Protein AF-0000000076255688 (afdb_homodimer)

Nearest PDB structures (foldseek):
  5nld-assembly1_B  TM=9.963E-01  e=6.621E-25  Gallus gallus
  7cxd-assembly3_D  TM=9.367E-01  e=1.254E-14  Rattus norvegicus
  7cxc-assembly2_B  TM=9.338E-01  e=1.473E-14  Mus musculus
  6h64-assembly4_D  TM=9.364E-01  e=4.083E-14  Homo sapiens
  5glt-assembly2_B  TM=9.403E-01  e=6.003E-12  Toxascaris leonina

Radius of gyration: 19.29 Å; Cα contacts (8 Å, |Δi|>4): 768; chains: 2; bounding box: 40×56×43 Å

pLDDT: mean 96.87, std 5.55, range [46.16, 98.88]

Organism: Aphelocoma coerulescens (NCBI:txid39617)

Foldseek 3Di:
DFDDKDFALQALDAQKKKKWKWAFDDQQWKKWKFFAFPDPGWTQWIWMQGRVQLKIWIWTGPPNRIDDIDIFNDRPDDHRDMKMWMWHHDPFWTFIDIRNHTRDIHGGPDNPRSRRTMITMDTGIDTPDMDMGRNDD/DFDDKDFALQALDAQKKKKWKWAFDDQQWKKWKFFAFPDPGWTQWIWMQGRVQQKIWIWTQPPNRIDDIDIFNDHPDDHRDMKMWMWHHDQFWTWIDIRNHTRDIHGGPDNPRSRRTMITMDTGIDTDDMDMGRRDD

Structure (mmCIF, N/CA/C/O backbone):
data_AF-0000000076255688-model_v1
#
loop_
_entity.id
_entity.type
_entity.pdbx_description
1 polymer Galectin
#
loop_
_atom_site.group_PDB
_atom_site.id
_atom_site.type_symbol
_atom_site.label_atom_id
_atom_site.label_alt_id
_atom_site.label_comp_id
_atom_site.label_asym_id
_atom_site.label_entity_id
_atom_site.label_seq_id
_atom_site.pdbx_PDB_ins_code
_atom_site.Cartn_x
_atom_site.Cartn_y
_atom_site.Cartn_z
_atom_site.occupancy
_atom_site.B_iso_or_equiv
_atom_site.auth_seq_id
_atom_site.auth_comp_id
_atom_site.auth_asym_id
_atom_site.auth_atom_id
_atom_site.pdbx_PDB_model_num
ATOM 1 N N . CYS A 1 1 ? -9.75 4.164 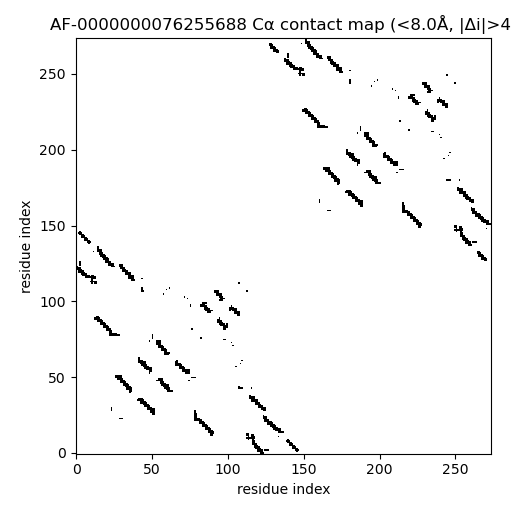14.336 1 94.06 1 CYS A N 1
ATOM 2 C CA . CYS A 1 1 ? -9.852 2.863 13.68 1 94.06 1 CYS A CA 1
ATOM 3 C C . CYS A 1 1 ? -8.914 2.785 12.477 1 94.06 1 CYS A C 1
ATOM 5 O O . CYS A 1 1 ? -8.867 3.707 11.664 1 94.06 1 CYS A O 1
ATOM 7 N N . LEU A 1 2 ? -8.125 1.734 12.375 1 98.25 2 LEU A N 1
ATOM 8 C CA . LEU A 1 2 ? -7.156 1.56 11.297 1 98.25 2 LEU A CA 1
ATOM 9 C C . LEU A 1 2 ? -7.852 1.188 9.992 1 98.25 2 LEU A C 1
ATOM 11 O O . LEU A 1 2 ? -8.633 0.235 9.953 1 98.25 2 LEU A O 1
ATOM 15 N N . GLN A 1 3 ? -7.566 1.969 8.938 1 98.31 3 GLN A N 1
ATOM 16 C CA . GLN A 1 3 ? -8.172 1.712 7.637 1 98.31 3 GLN A CA 1
ATOM 17 C C . GLN A 1 3 ? -7.184 1.047 6.684 1 98.31 3 GLN A C 1
ATOM 19 O O . GLN A 1 3 ? -7.582 0.277 5.809 1 98.31 3 GLN A O 1
ATOM 24 N N . PHE A 1 4 ? -5.93 1.456 6.809 1 98.81 4 PHE A N 1
ATOM 25 C CA . PHE A 1 4 ? -4.898 0.958 5.902 1 98.81 4 PHE A CA 1
ATOM 26 C C . PHE A 1 4 ? -3.514 1.148 6.508 1 98.81 4 PHE A C 1
ATOM 28 O O . PHE A 1 4 ? -3.252 2.154 7.172 1 98.81 4 PHE A O 1
ATOM 35 N N . GLU A 1 5 ? -2.648 0.219 6.305 1 98.81 5 GLU A N 1
ATOM 36 C CA . GLU A 1 5 ? -1.25 0.333 6.707 1 98.81 5 GLU A CA 1
ATOM 37 C C . GLU A 1 5 ? -0.32 -0.257 5.648 1 98.81 5 GLU A C 1
ATOM 39 O O . GLU A 1 5 ? -0.635 -1.282 5.043 1 98.81 5 GLU A O 1
ATOM 44 N N . ALA A 1 6 ? 0.772 0.393 5.41 1 98.75 6 ALA A N 1
ATOM 45 C CA . ALA A 1 6 ? 1.814 -0.138 4.535 1 98.75 6 ALA A CA 1
ATOM 46 C C . ALA A 1 6 ? 3.189 -0.016 5.184 1 98.75 6 ALA A C 1
ATOM 48 O O . ALA A 1 6 ? 3.467 0.958 5.891 1 98.75 6 ALA A O 1
ATOM 49 N N . LEU A 1 7 ? 4.008 -0.99 4.965 1 98.56 7 LEU A N 1
ATOM 50 C CA . LEU A 1 7 ? 5.383 -1.028 5.453 1 98.56 7 LEU A CA 1
ATOM 51 C C . LEU A 1 7 ? 6.359 -1.272 4.312 1 98.56 7 LEU A C 1
ATOM 53 O O . LEU A 1 7 ? 6.203 -2.229 3.547 1 98.56 7 LEU A O 1
ATOM 57 N N . HIS A 1 8 ? 7.242 -0.41 4.094 1 98.38 8 HIS A N 1
ATOM 58 C CA . HIS A 1 8 ? 8.375 -0.528 3.184 1 98.38 8 HIS A CA 1
ATOM 59 C C . HIS A 1 8 ? 9.695 -0.41 3.932 1 98.38 8 HIS A C 1
ATOM 61 O O . HIS A 1 8 ? 10.203 0.696 4.133 1 98.38 8 HIS A O 1
ATOM 67 N N . PRO A 1 9 ? 10.344 -1.519 4.234 1 97.25 9 PRO A N 1
ATOM 68 C CA . PRO A 1 9 ? 11.477 -1.525 5.16 1 97.25 9 PRO A CA 1
ATOM 69 C C . PRO A 1 9 ? 12.617 -0.623 4.695 1 97.25 9 PRO A C 1
ATOM 71 O O . PRO A 1 9 ? 13.352 -0.068 5.52 1 97.25 9 PRO A O 1
ATOM 74 N N . GLU A 1 10 ? 12.773 -0.444 3.383 1 95.19 10 GLU A N 1
ATOM 75 C CA . GLU A 1 10 ? 13.898 0.335 2.869 1 95.19 10 GLU A CA 1
ATOM 76 C C . GLU A 1 10 ? 13.602 1.831 2.926 1 95.19 10 GLU A C 1
ATOM 78 O O . GLU A 1 10 ? 14.461 2.652 2.598 1 95.19 10 GLU A O 1
ATOM 83 N N . GLY A 1 11 ? 12.383 2.16 3.297 1 97 11 GLY A N 1
ATOM 84 C CA . GLY A 1 11 ? 12.008 3.559 3.439 1 97 11 GLY A CA 1
ATOM 85 C C . GLY A 1 11 ? 11.023 4.027 2.385 1 97 11 GLY A C 1
ATOM 86 O O . GLY A 1 11 ? 11.047 3.547 1.25 1 97 11 GLY A O 1
ATOM 87 N N . ILE A 1 12 ? 10.164 4.973 2.777 1 96.75 12 ILE A N 1
ATOM 88 C CA . ILE A 1 12 ? 9.242 5.57 1.813 1 96.75 12 ILE A CA 1
ATOM 89 C C . ILE A 1 12 ? 9.523 7.066 1.691 1 96.75 12 ILE A C 1
ATOM 91 O O . ILE A 1 12 ? 8.648 7.832 1.281 1 96.75 12 ILE A O 1
ATOM 95 N N . CYS A 1 13 ? 10.625 7.59 2.25 1 94.44 13 CYS A N 1
ATOM 96 C CA . CYS A 1 13 ? 11.078 8.977 2.211 1 94.44 13 CYS A CA 1
ATOM 97 C C . CYS A 1 13 ? 12.602 9.047 2.24 1 94.44 13 CYS A C 1
ATOM 99 O O . CYS A 1 13 ? 13.258 8.211 2.861 1 94.44 13 CYS A O 1
ATOM 101 N N . PRO A 1 14 ? 13.234 9.977 1.453 1 96.06 14 PRO A N 1
ATOM 102 C CA . PRO A 1 14 ? 12.648 10.914 0.49 1 96.06 14 PRO A CA 1
ATOM 103 C C . PRO A 1 14 ? 12.461 10.297 -0.894 1 96.06 14 PRO A C 1
ATOM 105 O O . PRO A 1 14 ? 12.898 9.164 -1.135 1 96.06 14 PRO A O 1
ATOM 108 N N . GLY A 1 15 ? 11.797 10.867 -1.74 1 96.62 15 GLY A N 1
ATOM 109 C CA . GLY A 1 15 ? 11.766 10.461 -3.137 1 96.62 15 GLY A CA 1
ATOM 110 C C . GLY A 1 15 ? 10.547 9.617 -3.484 1 96.62 15 GLY A C 1
ATOM 111 O O . GLY A 1 15 ? 10.461 9.078 -4.586 1 96.62 15 GLY A O 1
ATOM 112 N N . TRP A 1 16 ? 9.664 9.453 -2.598 1 97.44 16 TRP A N 1
ATOM 113 C CA . TRP A 1 16 ? 8.453 8.672 -2.836 1 97.44 16 TRP A CA 1
ATOM 114 C C . TRP A 1 16 ? 7.219 9.562 -2.834 1 97.44 16 TRP A C 1
ATOM 116 O O . TRP A 1 16 ? 7.227 10.648 -2.24 1 97.44 16 TRP A O 1
ATOM 126 N N . SER A 1 17 ? 6.227 9.141 -3.539 1 98.19 17 SER A N 1
ATOM 127 C CA . SER A 1 17 ? 4.891 9.734 -3.518 1 98.19 17 SER A CA 1
ATOM 128 C C . SER A 1 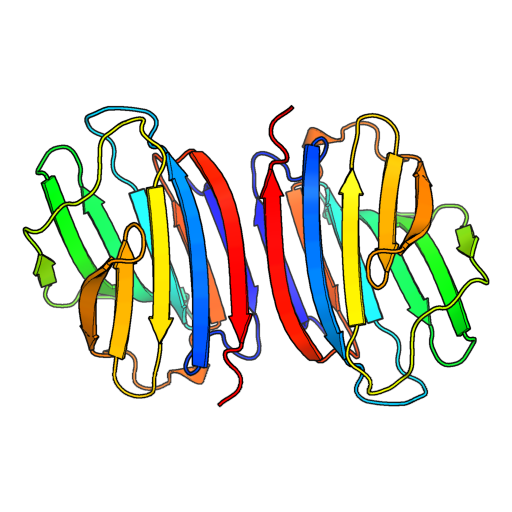17 ? 3.846 8.734 -3.051 1 98.19 17 SER A C 1
ATOM 130 O O . SER A 1 17 ? 3.881 7.562 -3.445 1 98.19 17 SER A O 1
ATOM 132 N N . ILE A 1 18 ? 3.023 9.164 -2.172 1 98.75 18 ILE A N 1
ATOM 133 C CA . ILE A 1 18 ? 1.871 8.398 -1.716 1 98.75 18 ILE A CA 1
ATOM 134 C C . ILE A 1 18 ? 0.583 9.07 -2.186 1 98.75 18 ILE A C 1
ATOM 136 O O . ILE A 1 18 ? 0.393 10.273 -1.979 1 98.75 18 ILE A O 1
ATOM 140 N N . VAL A 1 19 ? -0.263 8.383 -2.834 1 98.88 19 VAL A N 1
ATOM 141 C CA . VAL A 1 19 ? -1.553 8.906 -3.271 1 98.88 19 VAL A CA 1
ATOM 142 C C . VAL A 1 19 ? -2.682 8.102 -2.631 1 98.88 19 VAL A C 1
ATOM 144 O O . VAL A 1 19 ? -2.717 6.875 -2.734 1 98.88 19 VAL A O 1
ATOM 147 N N . VAL A 1 20 ? -3.578 8.758 -1.965 1 98.88 20 VAL A N 1
ATOM 148 C CA . VAL A 1 20 ? -4.75 8.164 -1.331 1 98.88 20 VAL A CA 1
ATOM 149 C C . VAL A 1 20 ? -6.02 8.758 -1.939 1 98.88 20 VAL A C 1
ATOM 151 O O . VAL A 1 20 ? -6.176 9.977 -2.006 1 98.88 20 VAL A O 1
ATOM 154 N N . LYS A 1 21 ? -6.852 7.961 -2.461 1 98.75 21 LYS A N 1
ATOM 155 C CA . LYS A 1 21 ? -8.172 8.367 -2.939 1 98.75 21 LYS A CA 1
ATOM 156 C C . LYS A 1 21 ? -9.273 7.77 -2.072 1 98.75 21 LYS A C 1
ATOM 158 O O . LYS A 1 21 ? -9.211 6.598 -1.694 1 98.75 21 LYS A O 1
ATOM 163 N N . GLY A 1 22 ? -10.258 8.578 -1.765 1 98.19 22 GLY A N 1
ATOM 164 C CA . GLY A 1 22 ? -11.359 8.102 -0.941 1 98.19 22 GLY A CA 1
ATOM 165 C C . GLY A 1 22 ? -12.406 9.164 -0.676 1 98.19 22 GLY A C 1
ATOM 166 O O . GLY A 1 22 ? -12.516 10.141 -1.418 1 98.19 22 GLY A O 1
ATOM 167 N N . GLU A 1 23 ? -13.273 8.898 0.303 1 98.25 23 GLU A N 1
ATOM 168 C CA . GLU A 1 23 ? -14.297 9.82 0.775 1 98.25 23 GLU A CA 1
ATOM 169 C C . GLU A 1 23 ? -14.586 9.609 2.258 1 98.25 23 GLU A C 1
ATOM 171 O O . GLU A 1 23 ? -14.297 8.547 2.809 1 98.25 23 GLU A O 1
ATOM 176 N N . THR A 1 24 ? -15.125 10.664 2.871 1 97.88 24 THR A N 1
ATOM 177 C CA . THR A 1 24 ? -15.477 10.531 4.281 1 97.88 24 THR A CA 1
ATOM 178 C C . THR A 1 24 ? -16.906 10.023 4.43 1 97.88 24 THR A C 1
ATOM 180 O O . THR A 1 24 ? -17.688 10.047 3.475 1 97.88 24 THR A O 1
ATOM 183 N N . SER A 1 25 ? -17.219 9.555 5.629 1 94.44 25 SER A N 1
ATOM 184 C CA . SER A 1 25 ? -18.516 8.914 5.859 1 94.44 25 SER A CA 1
ATOM 185 C C . SER A 1 25 ? -19.531 9.906 6.395 1 94.44 25 SER A C 1
ATOM 187 O O . SER A 1 25 ? -20.734 9.648 6.359 1 94.44 25 SER A O 1
ATOM 189 N N . SER A 1 26 ? -19.031 11 6.949 1 93.12 26 SER A N 1
ATOM 190 C CA . SER A 1 26 ? -19.953 11.984 7.512 1 93.12 26 SER A CA 1
ATOM 191 C C . SER A 1 26 ? -19.391 13.398 7.383 1 93.12 26 SER A C 1
ATOM 193 O O . SER A 1 26 ? -18.234 13.586 7.016 1 93.12 26 SER A O 1
ATOM 195 N N . SER A 1 27 ? -20.219 14.367 7.746 1 91.5 27 SER A N 1
ATOM 196 C CA . SER A 1 27 ? -19.828 15.766 7.645 1 91.5 27 SER A CA 1
ATOM 197 C C . SER A 1 27 ? -18.922 16.172 8.797 1 91.5 27 SER A C 1
ATOM 199 O O . SER A 1 27 ? -18.281 17.234 8.75 1 91.5 27 SER A O 1
ATOM 201 N N . SER A 1 28 ? -18.906 15.484 9.844 1 91.25 28 SER A N 1
ATOM 202 C CA . SER A 1 28 ? -18.062 15.797 10.992 1 91.25 28 SER A CA 1
ATOM 203 C C . SER A 1 28 ? -16.844 14.891 11.055 1 91.25 28 SER A C 1
ATOM 205 O O . SER A 1 28 ? -16.172 14.82 12.078 1 91.25 28 SER A O 1
ATOM 207 N N . SER A 1 29 ? -16.641 14.32 9.969 1 92.31 29 SER A N 1
ATOM 208 C CA . SER A 1 29 ? -15.586 13.312 9.914 1 92.31 29 SER A CA 1
ATOM 209 C C . SER A 1 29 ? -14.211 13.938 10.07 1 92.31 29 SER A C 1
ATOM 211 O O . SER A 1 29 ? -14.047 15.148 9.898 1 92.31 29 SER A O 1
ATOM 213 N N . MET A 1 30 ? -13.367 13.109 10.562 1 96.88 30 MET A N 1
ATOM 214 C CA . MET A 1 30 ? -11.938 13.367 10.531 1 96.88 30 MET A CA 1
ATOM 215 C C . MET A 1 30 ? -11.156 12.109 10.164 1 96.88 30 MET A C 1
ATOM 217 O O . MET A 1 30 ? -11.578 11 10.508 1 96.88 30 MET A O 1
ATOM 221 N N . PHE A 1 31 ? -10.109 12.32 9.422 1 98.56 31 PHE A N 1
ATOM 222 C CA . PHE A 1 31 ? -9.211 11.195 9.188 1 98.56 31 PHE A CA 1
ATOM 223 C C . PHE A 1 31 ? -7.758 11.633 9.305 1 98.56 31 PHE A C 1
ATOM 225 O O . PHE A 1 31 ? -7.469 12.812 9.5 1 98.56 31 PHE A O 1
ATOM 232 N N . GLU A 1 32 ? -6.859 10.664 9.32 1 98.62 32 GLU A N 1
ATOM 233 C CA . GLU A 1 32 ? -5.453 11.047 9.375 1 98.62 32 GLU A CA 1
ATOM 234 C C . GLU A 1 32 ? -4.598 10.109 8.531 1 98.62 32 GLU A C 1
ATOM 236 O O . GLU A 1 32 ? -4.938 8.938 8.352 1 98.62 32 GLU A O 1
ATOM 241 N N . ILE A 1 33 ? -3.613 10.633 7.992 1 98.88 33 ILE A N 1
ATOM 242 C CA . ILE A 1 33 ? -2.533 9.922 7.32 1 98.88 33 ILE A CA 1
ATOM 243 C C . ILE A 1 33 ? -1.219 10.156 8.062 1 98.88 33 ILE A C 1
ATOM 245 O O . ILE A 1 33 ? -0.765 11.297 8.188 1 98.88 33 ILE A O 1
ATOM 249 N N . ASN A 1 34 ? -0.682 9.102 8.594 1 98.88 34 ASN A N 1
ATOM 250 C CA . ASN A 1 34 ? 0.563 9.18 9.352 1 98.88 34 ASN A CA 1
ATOM 251 C C . ASN A 1 34 ? 1.702 8.461 8.633 1 98.88 34 ASN A C 1
ATOM 253 O O . ASN A 1 34 ? 1.52 7.355 8.125 1 98.88 34 ASN A O 1
ATOM 257 N N . LEU A 1 35 ? 2.832 9.109 8.531 1 98.88 35 LEU A N 1
ATOM 258 C CA . LEU A 1 35 ? 4.078 8.461 8.141 1 98.88 35 LEU A CA 1
ATOM 259 C C . LEU A 1 35 ? 4.969 8.219 9.359 1 98.88 35 LEU A C 1
ATOM 261 O O . LEU A 1 35 ? 5.309 9.156 10.086 1 98.88 35 LEU A O 1
ATOM 265 N N . LEU A 1 36 ? 5.297 6.973 9.586 1 98.81 36 LEU A N 1
ATOM 266 C CA . LEU A 1 36 ? 5.93 6.594 10.844 1 98.81 36 LEU A CA 1
ATOM 267 C C . LEU A 1 36 ? 7.359 6.113 10.617 1 98.81 36 LEU A C 1
ATOM 269 O O . LEU A 1 36 ? 7.656 5.527 9.57 1 98.81 36 LEU A O 1
ATOM 273 N N . SER A 1 37 ? 8.172 6.324 11.602 1 97.88 37 SER A N 1
ATOM 274 C CA . SER A 1 37 ? 9.57 5.914 11.594 1 97.88 37 SER A CA 1
ATOM 275 C C . SER A 1 37 ? 9.789 4.672 12.445 1 97.88 37 SER A C 1
ATOM 277 O O . SER A 1 37 ? 9.203 4.543 13.523 1 97.88 37 SER A O 1
ATOM 279 N N . ASP A 1 38 ? 10.609 3.844 11.93 1 93.31 38 ASP A N 1
ATOM 280 C CA . ASP A 1 38 ? 11.102 2.695 12.68 1 93.31 38 ASP A CA 1
ATOM 281 C C . ASP A 1 38 ? 12.523 2.939 13.188 1 93.31 38 ASP A C 1
ATOM 283 O O . ASP A 1 38 ? 13.336 3.553 12.492 1 93.31 38 ASP A O 1
ATOM 287 N N . PRO A 1 39 ? 12.852 2.514 14.406 1 88 39 PRO A N 1
ATOM 288 C CA . PRO A 1 39 ? 12.039 1.788 15.383 1 88 39 PRO A CA 1
ATOM 289 C C . PRO A 1 39 ? 11.141 2.709 16.203 1 88 39 PRO A C 1
ATOM 291 O O . PRO A 1 39 ? 11.391 3.916 16.281 1 88 39 PRO A O 1
ATOM 294 N N . GLY A 1 40 ? 10.023 2.252 16.844 1 89.94 40 GLY A N 1
ATOM 295 C CA . GLY A 1 40 ? 9.234 2.932 17.844 1 89.94 40 GLY A CA 1
ATOM 296 C C . GLY A 1 40 ? 7.965 3.559 17.297 1 89.94 40 GLY A C 1
ATOM 297 O O . GLY A 1 40 ? 7.156 4.102 18.062 1 89.94 40 GLY A O 1
ATOM 298 N N . ASP A 1 41 ? 7.82 3.506 16.094 1 92.94 41 ASP A N 1
ATOM 299 C CA . ASP A 1 41 ? 6.633 4.023 15.43 1 92.94 41 ASP A CA 1
ATOM 300 C C . ASP A 1 41 ? 6.41 5.496 15.773 1 92.94 41 ASP A C 1
ATOM 302 O O . ASP A 1 41 ? 5.301 5.891 16.141 1 92.94 41 ASP A O 1
ATOM 306 N N . GLN A 1 42 ? 7.531 6.242 15.695 1 97.56 42 GLN A N 1
ATOM 307 C CA . GLN A 1 42 ? 7.391 7.688 15.812 1 97.56 42 GLN A CA 1
ATOM 308 C C . GLN A 1 42 ? 6.703 8.273 14.586 1 97.56 42 GLN A C 1
ATOM 310 O O . GLN A 1 42 ? 6.863 7.762 13.477 1 97.56 42 GLN A O 1
ATOM 315 N N . ILE A 1 43 ? 5.934 9.328 14.812 1 98.81 43 ILE A N 1
ATOM 316 C CA . ILE A 1 43 ? 5.191 9.906 13.695 1 98.81 43 ILE A CA 1
ATOM 317 C C . ILE A 1 43 ? 5.988 11.07 13.094 1 98.81 43 ILE A C 1
ATOM 319 O O . ILE A 1 43 ? 6.09 12.141 13.695 1 98.81 43 ILE A O 1
ATOM 323 N N . ALA A 1 44 ? 6.543 10.867 11.906 1 98.81 44 ALA A N 1
ATOM 324 C CA . ALA A 1 44 ? 7.305 11.898 11.211 1 98.81 44 ALA A CA 1
ATOM 325 C C . ALA A 1 44 ? 6.375 12.953 10.609 1 98.81 44 ALA A C 1
ATOM 327 O O . ALA A 1 44 ? 6.695 14.141 10.602 1 98.81 44 ALA A O 1
ATOM 328 N N . LEU A 1 45 ? 5.223 12.531 10.141 1 98.88 45 LEU A N 1
ATOM 329 C CA . LEU A 1 45 ? 4.18 13.406 9.617 1 98.88 45 LEU A CA 1
ATOM 330 C C . LEU A 1 45 ? 2.797 12.922 10.039 1 98.88 45 LEU A C 1
ATOM 332 O O . LEU A 1 45 ? 2.441 11.766 9.797 1 98.88 45 LEU A O 1
ATOM 336 N N . HIS A 1 46 ? 2.141 13.703 10.781 1 98.88 46 HIS A N 1
ATOM 337 C CA . HIS A 1 46 ? 0.716 13.586 11.07 1 98.88 46 HIS A CA 1
ATOM 338 C C . HIS A 1 46 ? -0.1 14.562 10.234 1 98.88 46 HIS A C 1
ATOM 340 O O . HIS A 1 46 ? 0.018 15.781 10.398 1 98.88 46 HIS A O 1
ATOM 346 N N . PHE A 1 47 ? -0.775 14.086 9.281 1 98.88 47 PHE A N 1
ATOM 347 C CA . PHE A 1 47 ? -1.69 14.852 8.445 1 98.88 47 PHE A CA 1
ATOM 348 C C . PHE A 1 47 ? -3.139 14.57 8.828 1 98.88 47 PHE A C 1
ATOM 350 O O . PHE A 1 47 ? -3.611 13.438 8.703 1 98.88 47 PHE A O 1
ATOM 357 N N . ASN A 1 48 ? -3.883 15.648 9.172 1 98.75 48 ASN A N 1
ATOM 358 C CA . ASN A 1 48 ? -5.18 15.43 9.805 1 98.75 48 ASN A CA 1
ATOM 359 C C . ASN A 1 48 ? -6.203 16.469 9.359 1 98.75 48 ASN A C 1
ATOM 361 O O . ASN A 1 48 ? -6.359 17.516 10 1 98.75 48 ASN A O 1
ATOM 365 N N . PRO A 1 49 ? -6.922 16.219 8.25 1 98.62 49 PRO A N 1
ATOM 366 C CA . PRO A 1 49 ? -8.078 17.047 7.918 1 98.62 49 PRO A CA 1
ATOM 367 C C . PRO A 1 49 ? -9.234 16.875 8.898 1 98.62 49 PRO A C 1
ATOM 369 O O . PRO A 1 49 ? -9.633 15.75 9.203 1 98.62 49 PRO A O 1
ATOM 372 N N . ARG A 1 50 ? -9.68 17.953 9.344 1 98.25 50 ARG A N 1
ATOM 373 C CA . ARG A 1 50 ? -10.812 18.016 10.266 1 98.25 50 ARG A CA 1
ATOM 374 C C . ARG A 1 50 ? -12 18.734 9.633 1 98.25 50 ARG A C 1
ATOM 376 O O . ARG A 1 50 ? -12.008 19.953 9.523 1 98.25 50 ARG A O 1
ATOM 383 N N . PHE A 1 51 ? -13.047 18.016 9.312 1 97.88 51 PHE A N 1
ATOM 384 C CA . PHE A 1 51 ? -14.156 18.547 8.523 1 97.88 51 PHE A CA 1
ATOM 385 C C . PHE A 1 51 ? -15.023 19.469 9.367 1 97.88 51 PHE A C 1
ATOM 387 O O . PHE A 1 51 ? -15.562 20.453 8.867 1 97.88 51 PHE A O 1
ATOM 394 N N . SER A 1 52 ? -15.141 19.125 10.617 1 96.94 52 SER A N 1
ATOM 395 C CA . SER A 1 52 ? -15.992 19.922 11.492 1 96.94 52 SER A CA 1
ATOM 396 C C . SER A 1 52 ? -15.484 21.359 11.602 1 96.94 52 SER A C 1
ATOM 398 O O . SER A 1 52 ? -16.281 22.297 11.711 1 96.94 52 SER A O 1
ATOM 400 N N . SER A 1 53 ? -14.18 21.578 11.578 1 97.25 53 SER A N 1
ATOM 401 C CA . SER A 1 53 ? -13.586 22.906 11.719 1 97.25 53 SER A CA 1
ATOM 402 C C . SER A 1 53 ? -13.023 23.391 10.391 1 97.25 53 SER A C 1
ATOM 404 O O . SER A 1 53 ? -12.531 24.531 10.305 1 97.25 53 SER A O 1
ATOM 406 N N . SER A 1 54 ? -13.109 22.562 9.367 1 97.12 54 SER A N 1
ATOM 407 C CA . SER A 1 54 ? -12.594 22.891 8.047 1 97.12 54 SER A CA 1
ATOM 408 C C . SER A 1 54 ? -11.148 23.359 8.125 1 97.12 54 SER A C 1
ATOM 410 O O . SER A 1 54 ? -10.797 24.422 7.59 1 97.12 54 SER A O 1
ATOM 412 N N . ARG A 1 55 ? -10.328 22.609 8.781 1 98.12 55 ARG A N 1
ATOM 413 C CA . ARG A 1 55 ? -8.898 22.891 8.906 1 98.12 55 ARG A CA 1
ATOM 414 C C . ARG A 1 55 ? -8.07 21.625 8.711 1 98.12 55 ARG A C 1
ATOM 416 O O . ARG A 1 55 ? -8.562 20.516 8.945 1 98.12 55 ARG A O 1
ATOM 423 N N . ILE A 1 56 ? -6.867 21.859 8.281 1 98.69 56 ILE A N 1
ATOM 424 C CA . ILE A 1 56 ? -5.91 20.75 8.188 1 98.69 56 ILE A CA 1
ATOM 425 C C . ILE A 1 56 ? -4.801 20.953 9.219 1 98.69 56 ILE A C 1
ATOM 427 O O . ILE A 1 56 ? -4.16 22 9.258 1 98.69 56 ILE A O 1
ATOM 431 N N . VAL A 1 57 ? -4.609 19.984 10.07 1 98.69 57 VAL A N 1
ATOM 432 C CA . VAL A 1 57 ? -3.57 20.047 11.094 1 98.69 57 VAL A CA 1
ATOM 433 C C . VAL A 1 57 ? -2.434 19.094 10.727 1 98.69 57 VAL A C 1
ATOM 435 O O . VAL A 1 57 ? -2.67 17.922 10.414 1 98.69 57 VAL A O 1
ATOM 438 N N . CYS A 1 58 ? -1.181 19.609 10.711 1 98.81 58 CYS A N 1
ATOM 439 C CA . CYS A 1 58 ? 0.014 18.781 10.578 1 98.81 58 CYS A CA 1
ATOM 440 C C . CYS A 1 58 ? 0.886 18.875 11.82 1 98.81 58 CYS A C 1
ATOM 442 O O . CYS A 1 58 ? 0.924 19.922 12.477 1 98.81 58 CYS A O 1
ATOM 444 N N . ASN A 1 59 ? 1.475 17.828 12.148 1 98.88 59 ASN A N 1
ATOM 445 C CA . ASN A 1 59 ? 2.352 17.75 13.312 1 98.88 59 ASN A CA 1
ATOM 446 C C . ASN A 1 59 ? 3.256 16.531 13.266 1 98.88 59 ASN A C 1
ATOM 448 O O . ASN A 1 59 ? 3.201 15.75 12.305 1 98.88 59 ASN A O 1
ATOM 452 N N . SER A 1 60 ? 4.172 16.453 14.125 1 98.81 60 SER A N 1
ATOM 453 C CA . SER A 1 60 ? 5 15.266 14.32 1 98.81 60 SER A CA 1
ATOM 454 C C . SER A 1 60 ? 5.023 14.836 15.781 1 98.81 60 SER A C 1
ATOM 456 O O . SER A 1 60 ? 4.891 15.672 16.688 1 98.81 60 SER A O 1
ATOM 458 N N . PHE A 1 61 ? 5.043 13.617 16.031 1 98.75 61 PHE A N 1
ATOM 459 C CA . PHE A 1 61 ? 5.215 13.023 17.359 1 98.75 61 PHE A CA 1
ATOM 460 C C . PHE A 1 61 ? 6.566 12.328 17.469 1 98.75 61 PHE A C 1
ATOM 462 O O . PHE A 1 61 ? 6.707 11.172 17.062 1 98.75 61 PHE A O 1
ATOM 469 N N . LEU A 1 62 ? 7.551 13.008 17.984 1 97.75 62 LEU A N 1
ATOM 470 C CA . LEU A 1 62 ? 8.93 12.547 18.078 1 97.75 62 LEU A CA 1
ATOM 471 C C . LEU A 1 62 ? 9.414 12.578 19.516 1 97.75 62 LEU A C 1
ATOM 473 O O . LEU A 1 62 ? 9.102 13.508 20.266 1 97.75 62 LEU A O 1
ATOM 477 N N . ASN A 1 63 ? 10.086 11.477 19.906 1 95.31 63 ASN A N 1
ATOM 478 C CA . ASN A 1 63 ? 10.594 11.375 21.266 1 95.31 63 ASN A CA 1
ATOM 479 C C . ASN A 1 63 ? 9.469 11.469 22.297 1 95.31 63 ASN A C 1
ATOM 481 O O . ASN A 1 63 ? 9.562 12.219 23.266 1 95.31 63 ASN A O 1
ATOM 485 N N . SER A 1 64 ? 8.352 10.945 21.922 1 95.5 64 SER A N 1
ATOM 486 C CA . SER A 1 64 ? 7.215 10.734 22.812 1 95.5 64 SER A CA 1
ATOM 487 C C . SER A 1 64 ? 6.484 12.047 23.094 1 95.5 64 SER A C 1
ATOM 489 O O . SER A 1 64 ? 5.836 12.188 24.141 1 95.5 64 SER A O 1
ATOM 491 N N . HIS A 1 65 ? 6.641 12.977 22.25 1 97.19 65 HIS A N 1
ATOM 492 C CA . HIS A 1 65 ? 5.844 14.188 22.406 1 97.19 65 HIS A CA 1
ATOM 493 C C . HIS A 1 65 ? 5.43 14.75 21.062 1 97.19 65 HIS A C 1
ATOM 495 O O . HIS A 1 65 ? 6.164 14.625 20.078 1 97.19 65 HIS A O 1
ATOM 501 N N . TRP A 1 66 ? 4.324 15.43 21.141 1 98.44 66 TRP A N 1
ATOM 502 C CA . TRP A 1 66 ? 3.877 16.203 19.984 1 98.44 66 TRP A CA 1
ATOM 503 C C . TRP A 1 66 ? 4.664 17.5 19.859 1 98.44 66 TRP A C 1
ATOM 505 O O . TRP A 1 66 ? 4.945 18.172 20.859 1 98.44 66 TRP A O 1
ATOM 515 N N . GLY A 1 67 ? 5 17.797 18.578 1 98.62 67 GLY A N 1
ATOM 516 C CA . GLY A 1 67 ? 5.539 19.125 18.328 1 98.62 67 GLY A CA 1
ATOM 517 C C . GLY A 1 67 ? 4.473 20.203 18.234 1 98.62 67 GLY A C 1
ATOM 518 O O . GLY A 1 67 ? 3.344 20 18.688 1 98.62 67 GLY A O 1
ATOM 519 N N . GLN A 1 68 ? 4.945 21.375 17.688 1 98.31 68 GLN A N 1
ATOM 520 C CA . GLN A 1 68 ? 3.99 22.453 17.453 1 98.31 68 GLN A CA 1
ATOM 521 C C . GLN A 1 68 ? 3.107 22.141 16.234 1 98.31 68 GLN A C 1
ATOM 523 O O . GLN A 1 68 ? 3.609 21.797 15.164 1 98.31 68 GLN A O 1
ATOM 528 N N . GLU A 1 69 ? 1.839 22.25 16.422 1 98.62 69 GLU A N 1
ATOM 529 C CA . GLU A 1 69 ? 0.907 22.016 15.32 1 98.62 69 GLU A CA 1
ATOM 530 C C . GLU A 1 69 ? 1.059 23.078 14.234 1 98.62 69 GLU A C 1
ATOM 532 O O . GLU A 1 69 ? 1.24 24.266 14.547 1 98.62 69 GLU A O 1
ATOM 537 N N . GLU A 1 70 ? 1.024 22.672 13.039 1 98.56 70 GLU A N 1
ATOM 538 C CA . GLU A 1 70 ? 0.82 23.562 11.898 1 98.56 70 GLU A CA 1
ATOM 539 C C . GLU A 1 70 ? -0.604 23.453 11.359 1 98.56 70 GLU A C 1
ATOM 541 O O . GLU A 1 70 ? -1.038 22.375 10.945 1 98.56 70 GLU A O 1
ATOM 546 N N . VAL A 1 71 ? -1.308 24.609 11.391 1 98.44 71 VAL A N 1
ATOM 547 C CA . VAL A 1 71 ? -2.713 24.609 11.008 1 98.44 71 VAL A CA 1
ATOM 548 C C . VAL A 1 71 ? -2.881 25.359 9.68 1 98.44 71 VAL A C 1
ATOM 550 O O . VAL A 1 71 ? -2.363 26.469 9.516 1 98.44 71 VAL A O 1
ATOM 553 N N . ASN A 1 72 ? -3.455 24.734 8.781 1 97.94 72 ASN A N 1
ATOM 554 C CA . ASN A 1 72 ? -3.781 25.312 7.48 1 97.94 72 ASN A CA 1
ATOM 555 C C . ASN A 1 72 ? -5.285 25.516 7.316 1 97.94 72 ASN A C 1
ATOM 557 O O . ASN A 1 72 ? -6.062 24.562 7.461 1 97.94 72 ASN A O 1
ATOM 561 N N . ASN A 1 73 ? -5.68 26.734 6.879 1 97.25 73 ASN A N 1
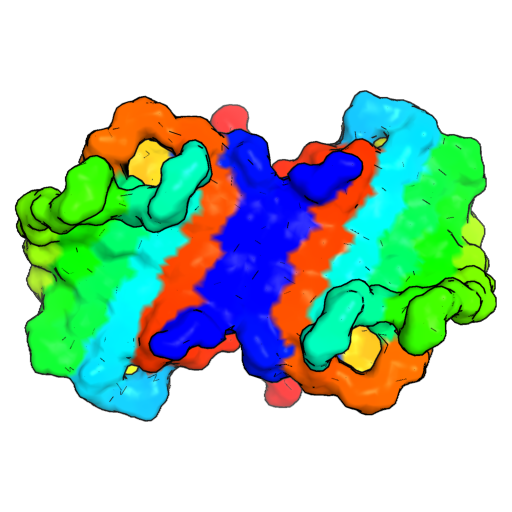ATOM 562 C CA . ASN A 1 73 ? -7.098 27.062 6.781 1 97.25 73 ASN A CA 1
ATOM 563 C C . ASN A 1 73 ? -7.648 26.766 5.387 1 97.25 73 ASN A C 1
ATOM 565 O O . ASN A 1 73 ? -8.867 26.75 5.188 1 97.25 73 ASN A O 1
ATOM 569 N N . THR A 1 74 ? -6.785 26.609 4.48 1 97.31 74 THR A N 1
ATOM 570 C CA . THR A 1 74 ? -7.242 26.109 3.184 1 97.31 74 THR A CA 1
ATOM 571 C C . THR A 1 74 ? -7.734 24.672 3.297 1 97.31 74 THR A C 1
ATOM 573 O O . THR A 1 74 ? -6.977 23.781 3.678 1 97.31 74 THR A O 1
ATOM 576 N N . PHE A 1 75 ? -9.031 24.5 2.973 1 97.62 75 PHE A N 1
ATOM 577 C CA . PHE A 1 75 ? -9.648 23.203 3.188 1 97.62 75 PHE A CA 1
ATOM 578 C C . PHE A 1 75 ? -10.422 22.766 1.951 1 97.62 75 PHE A C 1
ATOM 580 O O . PHE A 1 75 ? -11.648 22.875 1.902 1 97.62 75 PHE A O 1
ATOM 587 N N . PRO A 1 76 ? -9.766 22.125 0.986 1 97.56 76 PRO A N 1
ATOM 588 C CA . PRO A 1 76 ? -10.383 21.812 -0.305 1 97.56 76 PRO A CA 1
ATOM 589 C C . PRO A 1 76 ? -11.18 20.5 -0.281 1 97.56 76 PRO A C 1
ATOM 591 O O . PRO A 1 76 ? -11.508 19.953 -1.338 1 97.56 76 PRO A O 1
ATOM 594 N N . PHE A 1 77 ? -11.578 19.984 0.86 1 97.69 77 PHE A N 1
ATOM 595 C CA . PHE A 1 77 ? -12.375 18.766 0.998 1 97.69 77 PHE A CA 1
ATOM 596 C C . PHE A 1 77 ? -13.859 19.094 1.095 1 97.69 77 PHE A C 1
ATOM 598 O O . PHE A 1 77 ? -14.234 20.156 1.594 1 97.69 77 PHE A O 1
ATOM 605 N N . LYS A 1 78 ? -14.594 18.266 0.555 1 97.06 78 LYS A N 1
ATOM 606 C CA . LYS A 1 78 ? -16.031 18.234 0.814 1 97.06 78 LYS A CA 1
ATOM 607 C C . LYS A 1 78 ? -16.469 16.891 1.382 1 97.06 78 LYS A C 1
ATOM 609 O O . LYS A 1 78 ? -16.125 15.844 0.837 1 97.06 78 LYS A O 1
ATOM 614 N N . ALA A 1 79 ? -17.172 16.984 2.439 1 96.38 79 ALA A N 1
ATOM 615 C CA . ALA A 1 79 ? -17.625 15.758 3.1 1 96.38 79 ALA A CA 1
ATOM 616 C C . ALA A 1 79 ? -18.406 14.867 2.135 1 96.38 79 ALA A C 1
ATOM 618 O O . ALA A 1 79 ? -19.219 15.359 1.344 1 96.38 79 ALA A O 1
ATOM 619 N N . LYS A 1 80 ? -18.172 13.555 2.23 1 97.06 80 LYS A N 1
ATOM 620 C CA . LYS A 1 80 ? -18.891 12.516 1.505 1 97.06 80 LYS A CA 1
ATOM 621 C C . LYS A 1 80 ? -18.672 12.641 0 1 97.06 80 LYS A C 1
ATOM 623 O O . LYS A 1 80 ? -19.438 12.094 -0.792 1 97.06 80 LYS A O 1
ATOM 628 N N . GLU A 1 81 ? -17.75 13.445 -0.418 1 97.94 81 GLU A N 1
ATOM 629 C CA . GLU A 1 81 ? -17.328 13.539 -1.814 1 97.94 81 GLU A CA 1
ATOM 630 C C . GLU A 1 81 ? -15.938 12.945 -2.016 1 97.94 81 GLU A C 1
ATOM 632 O O . GLU A 1 81 ? -15.078 13.047 -1.131 1 97.94 81 GLU A O 1
ATOM 637 N N . PRO A 1 82 ? -15.758 12.375 -3.209 1 98.25 82 PRO A N 1
ATOM 638 C CA . PRO A 1 82 ? -14.438 11.805 -3.488 1 98.25 82 PRO A CA 1
ATOM 639 C C . PRO A 1 82 ? -13.328 12.859 -3.482 1 98.25 82 PRO A C 1
ATOM 641 O O . PRO A 1 82 ? -13.547 13.992 -3.93 1 98.25 82 PRO A O 1
ATOM 644 N N . PHE A 1 83 ? -12.148 12.5 -2.98 1 98.62 83 PHE A N 1
ATOM 645 C CA . PHE A 1 83 ? -10.953 13.344 -3.01 1 98.62 83 PHE A CA 1
ATOM 646 C C . PHE A 1 83 ? -9.703 12.508 -3.248 1 98.62 83 PHE A C 1
ATOM 648 O O . PHE A 1 83 ? -9.75 11.281 -3.164 1 98.62 83 PHE A O 1
ATOM 655 N N . GLN A 1 84 ? -8.672 13.188 -3.619 1 98.81 84 GLN A N 1
ATOM 656 C CA . GLN A 1 84 ? -7.34 12.602 -3.738 1 98.81 84 GLN A CA 1
ATOM 657 C C . GLN A 1 84 ? -6.324 13.383 -2.912 1 98.81 84 GLN A C 1
ATOM 659 O O . GLN A 1 84 ? -6.254 14.609 -3.006 1 98.81 84 GLN A O 1
ATOM 664 N N . VAL A 1 85 ? -5.625 12.719 -2.018 1 98.81 85 VAL A N 1
ATOM 665 C CA . VAL A 1 85 ? -4.496 13.305 -1.3 1 98.81 85 VAL A CA 1
ATOM 666 C C . VAL A 1 85 ? -3.188 12.719 -1.828 1 98.81 85 VAL A C 1
ATOM 668 O O . VAL A 1 85 ? -3.057 11.5 -1.962 1 98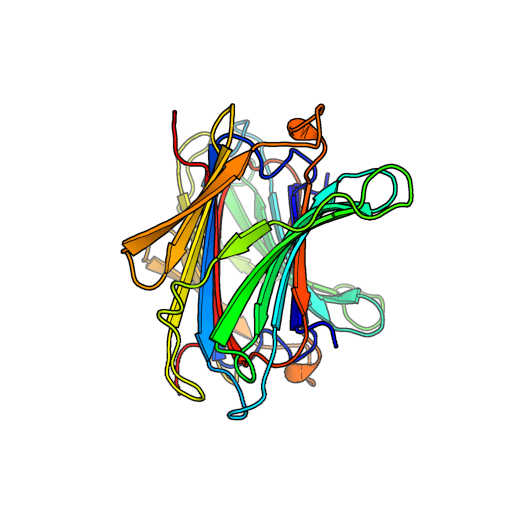.81 85 VAL A O 1
ATOM 671 N N . GLU A 1 86 ? -2.256 13.547 -2.176 1 98.81 86 GLU A N 1
ATOM 672 C CA . GLU A 1 86 ? -0.905 13.117 -2.531 1 98.81 86 GLU A CA 1
ATOM 673 C C . GLU A 1 86 ? 0.13 13.719 -1.583 1 98.81 86 GLU A C 1
ATOM 675 O O . GLU A 1 86 ? 0.134 14.922 -1.342 1 98.81 86 GLU A O 1
ATOM 680 N N . ILE A 1 87 ? 0.967 12.906 -1.004 1 98.75 87 ILE A N 1
ATOM 681 C CA . ILE A 1 87 ? 2.102 13.336 -0.19 1 98.75 87 ILE A CA 1
ATOM 682 C C . ILE A 1 87 ? 3.406 12.945 -0.882 1 98.75 87 ILE A C 1
ATOM 684 O O . ILE A 1 87 ? 3.703 11.758 -1.04 1 98.75 87 ILE A O 1
ATOM 688 N N . TYR A 1 88 ? 4.055 13.938 -1.315 1 97.88 88 TYR A N 1
ATOM 689 C CA . TYR A 1 88 ? 5.375 13.789 -1.917 1 97.88 88 TYR A CA 1
ATOM 690 C C . TYR A 1 88 ? 6.461 14.312 -0.989 1 97.88 88 TYR A C 1
ATOM 692 O O . TYR A 1 88 ? 6.273 15.336 -0.321 1 97.88 88 TYR A O 1
ATOM 700 N N . SER A 1 89 ? 7.57 13.562 -0.937 1 96.88 89 SER A N 1
ATOM 701 C CA . SER A 1 89 ? 8.641 14.047 -0.073 1 96.88 89 SER A CA 1
ATOM 702 C C . SER A 1 89 ? 9.93 14.266 -0.86 1 96.88 89 SER A C 1
ATOM 704 O O . SER A 1 89 ? 10.297 13.438 -1.697 1 96.88 89 SER A O 1
ATOM 706 N N . ASP A 1 90 ? 10.562 15.398 -0.697 1 96.94 90 ASP A N 1
ATOM 707 C CA . ASP A 1 90 ? 11.945 15.586 -1.108 1 96.94 90 ASP A CA 1
ATOM 708 C C . ASP A 1 90 ? 12.883 15.625 0.102 1 96.94 90 ASP A C 1
ATOM 710 O O . ASP A 1 90 ? 12.578 15.031 1.141 1 96.94 90 ASP A O 1
ATOM 714 N N . GLN A 1 91 ? 14.055 16.25 -0.014 1 96.75 91 GLN A N 1
ATOM 715 C CA . GLN A 1 91 ? 15.062 16.203 1.046 1 96.75 91 GLN A CA 1
ATOM 716 C C . GLN A 1 91 ? 14.688 17.141 2.191 1 96.75 91 GLN A C 1
ATOM 718 O O . GLN A 1 91 ? 15.227 17.031 3.295 1 96.75 91 GLN A O 1
ATOM 723 N N . ASP A 1 92 ? 13.781 18.062 1.909 1 98 92 ASP A N 1
ATOM 724 C CA . ASP A 1 92 ? 13.555 19.109 2.91 1 98 92 ASP A CA 1
ATOM 725 C C . ASP A 1 92 ? 12.117 19.078 3.42 1 98 92 ASP A C 1
ATOM 727 O O . ASP A 1 92 ? 11.852 19.438 4.57 1 98 92 ASP A O 1
ATOM 731 N N . TYR A 1 93 ? 11.188 18.656 2.525 1 98.44 93 TYR A N 1
ATOM 732 C CA . TYR A 1 93 ? 9.781 18.859 2.861 1 98.44 93 TYR A CA 1
ATOM 733 C C . TYR A 1 93 ? 8.953 17.641 2.453 1 98.44 93 TYR A C 1
ATOM 735 O O . TYR A 1 93 ? 9.336 16.906 1.547 1 98.44 93 TYR A O 1
ATOM 743 N N . PHE A 1 94 ? 7.844 17.453 3.182 1 98.62 94 PHE A N 1
ATOM 744 C CA . PHE A 1 94 ? 6.66 16.812 2.615 1 98.62 94 PHE A CA 1
ATOM 745 C C . PHE A 1 94 ? 5.812 17.828 1.855 1 98.62 94 PHE A C 1
ATOM 747 O O . PHE A 1 94 ? 5.496 18.906 2.379 1 98.62 94 PHE A O 1
ATOM 754 N N . HIS A 1 95 ? 5.52 17.531 0.678 1 98.56 95 HIS A N 1
ATOM 755 C CA . HIS A 1 95 ? 4.598 18.328 -0.123 1 98.56 95 HIS A CA 1
ATOM 756 C C . HIS A 1 95 ? 3.23 17.656 -0.224 1 98.56 95 HIS A C 1
ATOM 758 O O . HIS A 1 95 ? 3.137 16.484 -0.607 1 98.56 95 HIS A O 1
ATOM 764 N N . ILE A 1 96 ? 2.186 18.391 0.138 1 98.69 96 ILE A N 1
ATOM 765 C CA . ILE A 1 96 ? 0.849 17.812 0.183 1 98.69 96 ILE A CA 1
ATOM 766 C C . ILE A 1 96 ? -0.034 18.469 -0.879 1 98.69 96 ILE A C 1
ATOM 768 O O . ILE A 1 96 ? -0.195 19.688 -0.897 1 98.69 96 ILE A O 1
ATOM 772 N N . PHE A 1 97 ? -0.54 17.656 -1.721 1 98.69 97 PHE A N 1
ATOM 773 C CA . PHE A 1 97 ? -1.471 18.047 -2.771 1 98.69 97 PHE A CA 1
ATOM 774 C C . PHE A 1 97 ? -2.855 17.469 -2.514 1 98.69 97 PHE A C 1
ATOM 776 O O . PHE A 1 97 ? -2.984 16.312 -2.113 1 98.69 97 PHE A O 1
ATOM 783 N N . ILE A 1 98 ? -3.895 18.234 -2.721 1 98.62 98 ILE A N 1
ATOM 784 C CA . ILE A 1 98 ? -5.277 17.766 -2.658 1 98.62 98 ILE A CA 1
ATOM 785 C C . ILE A 1 98 ? -5.984 18.078 -3.977 1 98.62 98 ILE A C 1
ATOM 787 O O . ILE A 1 98 ? -5.996 19.219 -4.434 1 98.62 98 ILE A O 1
ATOM 791 N N . ASN A 1 99 ? -6.477 17.016 -4.551 1 98.06 99 ASN A N 1
ATOM 792 C CA . ASN A 1 99 ? -7.109 17.141 -5.859 1 98.06 99 ASN A CA 1
ATOM 793 C C . ASN A 1 99 ? -6.207 17.875 -6.852 1 98.06 99 ASN A C 1
ATOM 795 O O . ASN A 1 99 ? -6.637 18.828 -7.504 1 98.06 99 ASN A O 1
ATOM 799 N N . GLU A 1 100 ? -4.922 17.516 -6.844 1 97.06 100 GLU A N 1
ATOM 800 C CA . GLU A 1 100 ? -3.9 17.906 -7.812 1 97.06 100 GLU A CA 1
ATOM 801 C C . GLU A 1 100 ? -3.41 19.328 -7.551 1 97.06 100 GLU A C 1
ATOM 803 O O . GLU A 1 100 ? -2.58 19.859 -8.297 1 97.06 100 GLU A O 1
ATOM 808 N N . ASN A 1 101 ? -3.906 19.984 -6.441 1 97.69 101 ASN A N 1
ATOM 809 C CA . ASN A 1 101 ? -3.439 21.312 -6.059 1 97.69 101 ASN A CA 1
ATOM 810 C C . ASN A 1 101 ? -2.57 21.266 -4.805 1 97.69 101 ASN A C 1
ATOM 812 O O . ASN A 1 101 ? -2.936 20.625 -3.816 1 97.69 101 ASN A O 1
ATOM 816 N N . LYS A 1 102 ? -1.475 22 -4.934 1 97.25 102 LYS A N 1
ATOM 817 C CA . LYS A 1 102 ? -0.618 22.062 -3.752 1 97.25 102 LYS A CA 1
ATOM 818 C C . LYS A 1 102 ? -1.292 22.844 -2.629 1 97.25 102 LYS A C 1
ATOM 820 O O . LYS A 1 102 ? -1.752 23.969 -2.84 1 97.25 102 LYS A O 1
ATOM 825 N N . VAL A 1 103 ? -1.345 22.297 -1.466 1 97.94 103 VAL A N 1
ATOM 826 C CA . VAL A 1 103 ? -2.086 22.922 -0.375 1 97.94 103 VAL A CA 1
ATOM 827 C C . VAL A 1 103 ? -1.117 23.359 0.716 1 97.94 103 VAL A C 1
ATOM 829 O O . VAL A 1 103 ? -1.271 24.453 1.282 1 97.94 103 VAL A O 1
ATOM 832 N N . LEU A 1 104 ? -0.12 22.547 1.021 1 97.25 104 LEU A N 1
ATOM 833 C CA . LEU A 1 104 ? 0.834 22.922 2.062 1 97.25 104 LEU A CA 1
ATOM 834 C C . LEU A 1 104 ? 2.117 22.094 1.932 1 97.25 104 LEU A C 1
ATOM 836 O O . LEU A 1 104 ? 2.164 21.125 1.173 1 97.25 104 LEU A O 1
ATOM 840 N N . GLN A 1 105 ? 3.16 22.531 2.484 1 98.12 105 GLN A N 1
ATOM 841 C CA . GLN A 1 105 ? 4.391 21.766 2.684 1 98.12 105 GLN A CA 1
ATOM 842 C C . GLN A 1 105 ? 4.766 21.703 4.164 1 98.12 105 GLN A C 1
ATOM 844 O O . GLN A 1 105 ? 4.469 22.625 4.926 1 98.12 105 GLN A O 1
ATOM 849 N N . TYR A 1 106 ? 5.312 20.703 4.594 1 98.69 106 TYR A N 1
ATOM 850 C CA . TYR A 1 106 ? 5.676 20.438 5.98 1 98.69 106 TYR A CA 1
ATOM 851 C C . TYR A 1 106 ? 7.148 20.062 6.094 1 98.69 106 TYR A C 1
ATOM 853 O O . TYR A 1 106 ? 7.578 19.031 5.547 1 98.69 106 TYR A O 1
ATOM 861 N N . LYS A 1 107 ? 7.867 20.922 6.762 1 98.62 107 LYS A N 1
ATOM 862 C CA . LYS A 1 107 ? 9.297 20.656 6.902 1 98.62 107 LYS A CA 1
ATOM 863 C C . LYS A 1 107 ? 9.547 19.391 7.719 1 98.62 107 LYS A C 1
ATOM 865 O O . LYS A 1 107 ? 8.891 19.172 8.734 1 98.62 107 LYS A O 1
ATOM 870 N N . HIS A 1 108 ? 10.57 18.609 7.223 1 98.69 108 HIS A N 1
ATOM 871 C CA . HIS A 1 108 ? 10.906 17.406 7.969 1 98.69 108 HIS A CA 1
ATOM 872 C C . HIS A 1 108 ? 11.375 17.75 9.383 1 98.69 108 HIS A C 1
ATOM 874 O O . HIS A 1 108 ? 12.328 18.5 9.555 1 98.69 108 HIS A O 1
ATOM 880 N N . ARG A 1 109 ? 10.727 17.156 10.383 1 98.5 109 ARG A N 1
ATOM 881 C CA . ARG A 1 109 ? 11.203 17.266 11.758 1 98.5 109 ARG A CA 1
ATOM 882 C C . ARG A 1 109 ? 11.992 16.016 12.156 1 98.5 109 ARG A C 1
ATOM 884 O O . ARG A 1 109 ? 12.844 16.078 13.047 1 98.5 109 ARG A O 1
ATOM 891 N N . GLN A 1 110 ? 11.672 14.914 11.516 1 97.69 110 GLN A N 1
ATOM 892 C CA . GLN A 1 110 ? 12.477 13.703 11.641 1 97.69 110 GLN A CA 1
ATOM 893 C C . GLN A 1 110 ? 13.773 13.812 10.852 1 97.69 110 GLN A C 1
ATOM 895 O O . GLN A 1 110 ? 13.75 13.984 9.633 1 97.69 110 GLN A O 1
ATOM 900 N N . LYS A 1 111 ? 14.891 13.648 11.508 1 96.12 111 LYS A N 1
ATOM 901 C CA . LYS A 1 111 ? 16.188 13.875 10.875 1 96.12 111 LYS A CA 1
ATOM 902 C C . LYS A 1 111 ? 16.594 12.672 10.023 1 96.12 111 LYS A C 1
ATOM 904 O O . LYS A 1 111 ? 17.203 12.836 8.961 1 96.12 111 LYS A O 1
ATOM 909 N N . ASN A 1 112 ? 16.312 11.531 10.523 1 97.31 112 ASN A N 1
ATOM 910 C CA . ASN A 1 112 ? 16.625 10.32 9.766 1 97.31 112 ASN A CA 1
ATOM 911 C C . ASN A 1 112 ? 15.484 9.93 8.836 1 97.31 112 ASN A C 1
ATOM 913 O O . ASN A 1 112 ? 14.695 9.039 9.164 1 97.31 112 ASN A O 1
ATOM 917 N N . LEU A 1 113 ? 15.477 10.461 7.637 1 97.94 113 LEU A N 1
ATOM 918 C CA . LEU A 1 113 ? 14.352 10.297 6.723 1 97.94 113 LEU A CA 1
ATOM 919 C C . LEU A 1 113 ? 14.219 8.844 6.277 1 97.94 113 LEU A C 1
ATOM 921 O O . LEU A 1 113 ? 13.109 8.344 6.09 1 97.94 113 LEU A O 1
ATOM 925 N N . SER A 1 114 ? 15.328 8.125 6.117 1 96.75 114 SER A N 1
ATOM 926 C CA . SER A 1 114 ? 15.297 6.742 5.656 1 96.75 114 SER A CA 1
ATOM 927 C C . SER A 1 114 ? 14.617 5.836 6.68 1 96.75 114 SER A C 1
ATOM 929 O O . SER A 1 114 ? 14.273 4.695 6.371 1 96.75 114 SER A O 1
ATOM 931 N N . SER A 1 115 ? 14.438 6.355 7.91 1 98.12 115 SER A N 1
ATOM 932 C CA . SER A 1 115 ? 13.781 5.566 8.953 1 98.12 115 SER A CA 1
ATOM 933 C C . SER A 1 115 ? 12.266 5.609 8.805 1 98.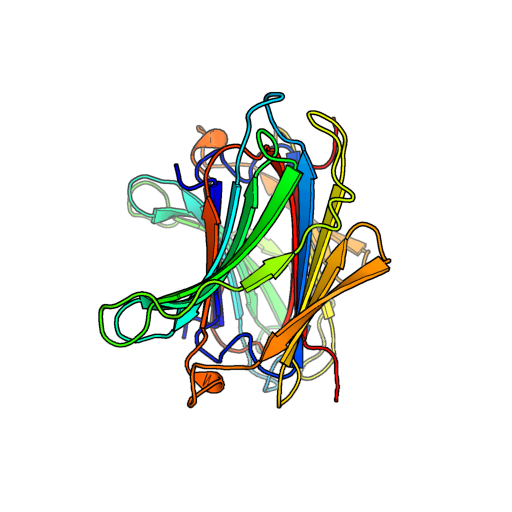12 115 SER A C 1
ATOM 935 O O . SER A 1 115 ? 11.555 4.832 9.445 1 98.12 115 SER A O 1
ATOM 937 N N . ILE A 1 116 ? 11.758 6.484 7.977 1 98.56 116 ILE A N 1
ATOM 938 C CA . ILE A 1 116 ? 10.328 6.543 7.711 1 98.56 116 ILE A CA 1
ATOM 939 C C . ILE A 1 116 ? 9.93 5.406 6.773 1 98.56 116 ILE A C 1
ATOM 941 O O . ILE A 1 116 ? 10.219 5.453 5.574 1 98.56 116 ILE A O 1
ATOM 945 N N . THR A 1 117 ? 9.258 4.375 7.371 1 98.38 117 THR A N 1
ATOM 946 C CA . THR A 1 117 ? 9.078 3.137 6.617 1 98.38 117 THR A CA 1
ATOM 947 C C . THR A 1 117 ? 7.613 2.717 6.602 1 98.38 117 THR A C 1
ATOM 949 O O . THR A 1 117 ? 7.254 1.722 5.965 1 98.38 117 THR A O 1
ATOM 952 N N . LYS A 1 118 ? 6.766 3.484 7.281 1 98.69 118 LYS A N 1
ATOM 953 C CA . LYS A 1 118 ? 5.406 2.992 7.469 1 98.69 118 LYS A CA 1
ATOM 954 C C . LYS A 1 118 ? 4.383 4.086 7.176 1 98.69 118 LYS A C 1
ATOM 956 O O . LYS A 1 118 ? 4.566 5.238 7.574 1 98.69 118 LYS A O 1
ATOM 961 N N . LEU A 1 119 ? 3.303 3.73 6.496 1 98.88 119 LEU A N 1
ATOM 962 C CA . LEU A 1 119 ? 2.113 4.535 6.242 1 98.88 119 LEU A CA 1
ATOM 963 C C . LEU A 1 119 ? 0.911 3.986 7.004 1 98.88 119 LEU A C 1
ATOM 965 O O . LEU A 1 119 ? 0.664 2.777 6.992 1 98.88 119 LEU A O 1
ATOM 969 N N . GLN A 1 120 ? 0.219 4.844 7.691 1 98.81 120 GLN A N 1
ATOM 970 C CA . GLN A 1 120 ? -1.026 4.461 8.344 1 98.81 120 GLN A CA 1
ATOM 971 C C . GLN A 1 120 ? -2.148 5.438 8.008 1 98.81 120 GLN A C 1
ATOM 973 O O . GLN A 1 120 ? -1.955 6.652 8.062 1 98.81 120 GLN A O 1
ATOM 978 N N . ILE A 1 121 ? -3.236 4.941 7.602 1 98.88 121 ILE A N 1
ATOM 979 C CA . ILE A 1 121 ? -4.453 5.715 7.391 1 98.88 121 ILE A CA 1
ATOM 980 C C . ILE A 1 121 ? -5.52 5.285 8.398 1 98.88 121 ILE A C 1
ATOM 982 O O . ILE A 1 121 ? -5.816 4.094 8.523 1 98.88 121 ILE A O 1
ATOM 986 N N . LEU A 1 122 ? -6.098 6.254 9.094 1 98.44 122 LEU A N 1
ATOM 987 C CA . LEU A 1 122 ? -6.977 5.949 10.219 1 98.44 122 LEU A CA 1
ATOM 988 C C . LEU A 1 122 ? -8.258 6.773 10.148 1 98.44 122 LEU A C 1
ATOM 990 O O . LEU A 1 122 ? -8.297 7.812 9.484 1 98.44 122 LEU A O 1
ATOM 994 N N . ASN A 1 123 ? -9.25 6.285 10.844 1 97.38 123 ASN A N 1
ATOM 995 C CA . ASN A 1 123 ? -10.469 7.016 11.195 1 97.38 123 ASN A CA 1
ATOM 996 C C . ASN A 1 123 ? -11.43 7.105 10.016 1 97.38 123 ASN A C 1
ATOM 998 O O . ASN A 1 123 ? -11.688 6.109 9.344 1 97.38 123 ASN A O 1
ATOM 1002 N N . ASP A 1 124 ? -12.148 8.211 9.859 1 97.62 124 ASP A N 1
ATOM 1003 C CA . ASP A 1 124 ? -13.375 8.258 9.078 1 97.62 124 ASP A CA 1
ATOM 1004 C C . ASP A 1 124 ? -13.07 8.484 7.598 1 97.62 124 ASP A C 1
ATOM 1006 O O . ASP A 1 124 ? -13.367 9.555 7.055 1 97.62 124 ASP A O 1
ATOM 1010 N N . ILE A 1 125 ? -12.609 7.492 6.98 1 97.81 125 ILE A N 1
ATOM 1011 C CA . ILE A 1 125 ? -12.352 7.562 5.547 1 97.81 125 ILE A CA 1
ATOM 1012 C C . ILE A 1 125 ? -12.625 6.203 4.902 1 97.81 125 ILE A C 1
ATOM 1014 O O . ILE A 1 125 ? -12.211 5.168 5.43 1 97.81 125 ILE A O 1
ATOM 1018 N N . ASN A 1 126 ? -13.352 6.168 3.885 1 97 126 ASN A N 1
ATOM 1019 C CA . ASN A 1 126 ? -13.484 5.027 2.986 1 97 126 ASN A CA 1
ATOM 1020 C C . ASN A 1 126 ? -12.484 5.105 1.834 1 97 126 ASN A C 1
ATOM 1022 O O . ASN A 1 126 ? -12.57 6.004 0.992 1 97 126 ASN A O 1
ATOM 1026 N N . ILE A 1 127 ? -11.594 4.152 1.761 1 97.94 127 ILE A N 1
ATOM 1027 C CA . ILE A 1 127 ? -10.477 4.211 0.82 1 97.94 127 ILE A CA 1
ATOM 1028 C C . ILE A 1 127 ? -10.859 3.496 -0.476 1 97.94 127 ILE A C 1
ATOM 1030 O O . ILE A 1 127 ? -11.383 2.381 -0.447 1 97.94 127 ILE A O 1
ATOM 1034 N N . CYS A 1 128 ? -10.609 4.188 -1.596 1 97.56 128 CYS A N 1
ATOM 1035 C CA . CYS A 1 128 ? -10.797 3.59 -2.914 1 97.56 128 CYS A CA 1
ATOM 1036 C C . CYS A 1 128 ? -9.469 3.074 -3.471 1 97.56 128 CYS A C 1
ATOM 1038 O O . CYS A 1 128 ? -9.445 2.07 -4.188 1 97.56 128 CYS A O 1
ATOM 1040 N N . SER A 1 129 ? -8.406 3.836 -3.166 1 98.44 129 SER A N 1
ATOM 1041 C CA . SER A 1 129 ? -7.109 3.387 -3.672 1 98.44 129 SER A CA 1
ATOM 1042 C C . SER A 1 129 ? -5.965 3.979 -2.859 1 98.44 129 SER A C 1
ATOM 1044 O O . SER A 1 129 ? -6.098 5.059 -2.285 1 98.44 129 SER A O 1
ATOM 1046 N N . VAL A 1 130 ? -4.891 3.273 -2.727 1 98.88 130 VAL A N 1
ATOM 1047 C CA . VAL A 1 130 ? -3.604 3.723 -2.201 1 98.88 130 VAL A CA 1
ATOM 1048 C C . VAL A 1 130 ? -2.49 3.361 -3.182 1 98.88 130 VAL A C 1
ATOM 1050 O O . VAL A 1 130 ? -2.426 2.23 -3.67 1 98.88 130 VAL A O 1
ATOM 1053 N N . GLU A 1 131 ? -1.671 4.336 -3.496 1 98.81 131 GLU A N 1
ATOM 1054 C CA . GLU A 1 131 ? -0.519 4.109 -4.363 1 98.81 131 GLU A CA 1
ATOM 1055 C C . GLU A 1 131 ? 0.761 4.648 -3.732 1 98.81 131 GLU A C 1
ATOM 1057 O O . GLU A 1 131 ? 0.791 5.785 -3.25 1 98.81 131 GLU A O 1
ATOM 1062 N N . ILE A 1 132 ? 1.74 3.859 -3.666 1 98.75 132 ILE A N 1
ATOM 1063 C CA . ILE A 1 132 ? 3.074 4.23 -3.205 1 98.75 132 ILE A CA 1
ATOM 1064 C C . ILE A 1 132 ? 4.078 4.066 -4.344 1 98.75 132 ILE A C 1
ATOM 1066 O O . ILE A 1 132 ? 4.254 2.965 -4.871 1 98.75 132 ILE A O 1
ATOM 1070 N N . THR A 1 133 ? 4.738 5.199 -4.734 1 98.56 133 THR A N 1
ATOM 1071 C CA . THR A 1 133 ? 5.566 5.191 -5.934 1 98.56 133 THR A CA 1
ATOM 1072 C C . THR A 1 133 ? 6.906 5.871 -5.672 1 98.56 133 THR A C 1
ATOM 1074 O O . THR A 1 133 ? 6.953 6.961 -5.09 1 98.56 133 THR A O 1
ATOM 1077 N N . LYS A 1 134 ? 7.984 5.223 -6.066 1 97.38 134 LYS A N 1
ATOM 1078 C CA . LYS A 1 134 ? 9.289 5.871 -6.098 1 97.38 134 LYS A CA 1
ATOM 1079 C C . LYS A 1 134 ? 9.406 6.82 -7.289 1 97.38 134 LYS A C 1
ATOM 1081 O O . LYS A 1 134 ? 9.203 6.414 -8.43 1 97.38 134 LYS A O 1
ATOM 1086 N N . ARG A 1 135 ? 9.555 8.117 -7.078 1 91.56 135 ARG A N 1
ATOM 1087 C CA . ARG A 1 135 ? 9.633 9.102 -8.156 1 91.56 135 ARG A CA 1
ATOM 1088 C C . ARG A 1 135 ? 11.031 9.148 -8.758 1 91.56 135 ARG A C 1
ATOM 1090 O O . ARG A 1 135 ? 12.023 8.953 -8.062 1 91.56 135 ARG A O 1
ATOM 1097 N N . GLY A 1 136 ? 11.539 8.211 -9.57 1 64.25 136 GLY A N 1
ATOM 1098 C CA . GLY A 1 136 ? 12.844 8.289 -10.203 1 64.25 136 GLY A CA 1
ATOM 1099 C C . GLY A 1 136 ? 13.484 9.656 -10.094 1 64.25 136 GLY A C 1
ATOM 1100 O O . GLY A 1 136 ? 12.828 10.68 -10.32 1 64.25 136 GLY A O 1
ATOM 1101 N N . LEU A 1 137 ? 14.43 9.875 -9.133 1 46.16 137 LEU A N 1
ATOM 1102 C CA . LEU A 1 137 ? 15.281 11.047 -9.289 1 46.16 137 LEU A CA 1
ATOM 1103 C C . LEU A 1 137 ? 15.922 11.078 -10.672 1 46.16 137 LEU A C 1
ATOM 1105 O O . LEU A 1 137 ? 16.156 10.023 -11.273 1 46.16 137 LEU A O 1
ATOM 1109 N N . CYS B 1 1 ? 13.453 -12.172 2.281 1 93.94 1 CYS B N 1
ATOM 1110 C CA . CYS B 1 1 ? 13.531 -10.812 2.807 1 93.94 1 CYS B CA 1
ATOM 1111 C C . CYS B 1 1 ? 12.281 -10.008 2.445 1 93.94 1 CYS B C 1
ATOM 1113 O O . CYS B 1 1 ? 11.836 -10.039 1.298 1 93.94 1 CYS B O 1
ATOM 1115 N N . LEU B 1 2 ? 11.672 -9.336 3.416 1 98.19 2 LEU B N 1
ATOM 1116 C CA . LEU B 1 2 ? 10.453 -8.57 3.209 1 98.19 2 LEU B CA 1
ATOM 1117 C C . LEU B 1 2 ? 10.75 -7.262 2.484 1 98.19 2 LEU B C 1
ATOM 1119 O O . LEU B 1 2 ? 11.602 -6.488 2.922 1 98.19 2 LEU B O 1
ATOM 1123 N N . GLN B 1 3 ? 10.039 -7.043 1.354 1 98.25 3 GLN B N 1
ATOM 1124 C CA . GLN B 1 3 ? 10.242 -5.828 0.575 1 98.25 3 GLN B CA 1
ATOM 1125 C C . GLN B 1 3 ? 9.109 -4.832 0.805 1 98.25 3 GLN B C 1
ATOM 1127 O O . GLN B 1 3 ? 9.312 -3.617 0.727 1 98.25 3 GLN B O 1
ATOM 1132 N N . PHE B 1 4 ? 7.914 -5.383 0.967 1 98.81 4 PHE B N 1
ATOM 1133 C CA . PHE B 1 4 ? 6.734 -4.535 1.113 1 98.81 4 PHE B CA 1
ATOM 1134 C C . PHE B 1 4 ? 5.594 -5.309 1.767 1 98.81 4 PHE B C 1
ATOM 1136 O O . PHE B 1 4 ? 5.41 -6.496 1.504 1 98.81 4 PHE B O 1
ATOM 1143 N N . GLU B 1 5 ? 4.852 -4.656 2.594 1 98.81 5 GLU B N 1
ATOM 1144 C CA . GLU B 1 5 ? 3.648 -5.234 3.189 1 98.81 5 GLU B CA 1
ATOM 1145 C C . GLU B 1 5 ? 2.529 -4.199 3.279 1 98.81 5 GLU B C 1
ATOM 1147 O O . GLU B 1 5 ? 2.779 -3.027 3.57 1 98.81 5 GLU B O 1
ATOM 1152 N N . ALA B 1 6 ? 1.326 -4.617 3 1 98.75 6 ALA B N 1
ATOM 1153 C CA . ALA B 1 6 ? 0.151 -3.771 3.191 1 98.75 6 ALA B CA 1
ATOM 1154 C C . ALA B 1 6 ? -0.956 -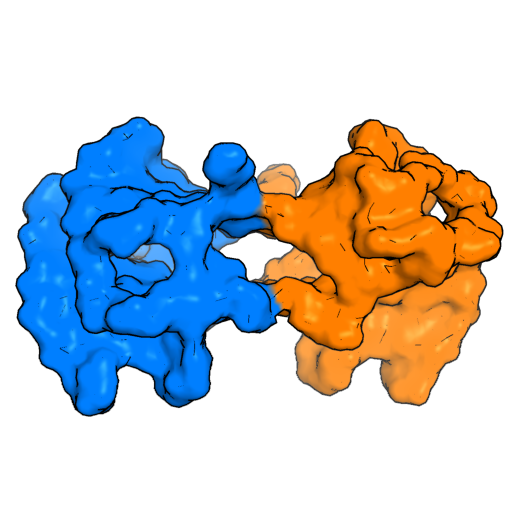4.527 3.922 1 98.75 6 ALA B C 1
ATOM 1156 O O . ALA B 1 6 ? -1.131 -5.73 3.721 1 98.75 6 ALA B O 1
ATOM 1157 N N . LEU B 1 7 ? -1.642 -3.83 4.77 1 98.56 7 LEU B N 1
ATOM 1158 C CA . LEU B 1 7 ? -2.773 -4.359 5.52 1 98.56 7 LEU B CA 1
ATOM 1159 C C . LEU B 1 7 ? -4.016 -3.5 5.316 1 98.56 7 LEU B C 1
ATOM 1161 O O . LEU B 1 7 ? -3.969 -2.283 5.512 1 98.56 7 LEU B O 1
ATOM 1165 N N . HIS B 1 8 ? -5.031 -4.043 4.828 1 98.38 8 HIS B N 1
ATOM 1166 C CA . HIS B 1 8 ? -6.363 -3.457 4.723 1 98.38 8 HIS B CA 1
ATOM 1167 C C . HIS B 1 8 ? -7.387 -4.273 5.504 1 98.38 8 HIS B C 1
ATOM 1169 O O . HIS B 1 8 ? -7.969 -5.223 4.973 1 98.38 8 HIS B O 1
ATOM 1175 N N . PRO B 1 9 ? -7.727 -3.848 6.707 1 97.25 9 PRO B N 1
ATOM 1176 C CA . PRO B 1 9 ? -8.5 -4.688 7.629 1 97.25 9 PRO B CA 1
ATOM 1177 C C . PRO B 1 9 ? -9.852 -5.109 7.047 1 97.25 9 PRO B C 1
ATOM 1179 O O . PRO B 1 9 ? -10.352 -6.188 7.363 1 97.25 9 PRO B O 1
ATOM 1182 N N . GLU B 1 10 ? -10.438 -4.281 6.176 1 95.25 10 GLU B N 1
ATOM 1183 C CA . GLU B 1 10 ? -11.766 -4.586 5.652 1 95.25 10 GLU B CA 1
ATOM 1184 C C . GLU B 1 10 ? -11.688 -5.57 4.488 1 95.25 10 GLU B C 1
ATOM 1186 O O . GLU B 1 10 ? -12.719 -5.996 3.957 1 95.25 10 GLU B O 1
ATOM 1191 N N . GLY B 1 11 ? -10.477 -5.891 4.082 1 97.06 11 GLY B N 1
ATOM 1192 C CA . GLY B 1 11 ? -10.289 -6.867 3.021 1 97.06 11 GLY B CA 1
ATOM 1193 C C . GLY B 1 11 ? -9.758 -6.254 1.738 1 97.06 11 GLY B C 1
ATOM 1194 O O . GLY B 1 11 ? -10.055 -5.102 1.422 1 97.06 11 GLY B O 1
ATOM 1195 N N . ILE B 1 12 ? -8.977 -7.066 1.002 1 96.81 12 ILE B N 1
ATOM 1196 C CA . ILE B 1 12 ? -8.492 -6.617 -0.301 1 96.81 12 ILE B CA 1
ATOM 1197 C C . ILE B 1 12 ? -9.016 -7.547 -1.393 1 96.81 12 ILE B C 1
ATOM 1199 O O . ILE B 1 12 ? -8.438 -7.629 -2.477 1 96.81 12 ILE B O 1
ATOM 1203 N N . CYS B 1 13 ? -9.945 -8.453 -1.1 1 94.44 13 CYS B N 1
ATOM 1204 C CA . CYS B 1 13 ? -10.594 -9.398 -2.004 1 94.44 13 CYS B CA 1
ATOM 1205 C C . CYS B 1 13 ? -12.023 -9.688 -1.556 1 94.44 13 CYS B C 1
ATOM 1207 O O . CYS B 1 13 ? -12.32 -9.68 -0.36 1 94.44 13 CYS B O 1
ATOM 1209 N N . PRO B 1 14 ? -13.016 -9.852 -2.52 1 96.12 14 PRO B N 1
ATOM 1210 C CA . PRO B 1 14 ? -12.898 -9.68 -3.969 1 96.12 14 PRO B CA 1
ATOM 1211 C C . PRO B 1 14 ? -13.078 -8.227 -4.406 1 96.12 14 PRO B C 1
ATOM 1213 O O . PRO B 1 14 ? -13.406 -7.367 -3.586 1 96.12 14 PRO B O 1
ATOM 1216 N N . GLY B 1 15 ? -12.797 -7.887 -5.547 1 96.62 15 GLY B N 1
ATOM 1217 C CA . GLY B 1 15 ? -13.141 -6.586 -6.098 1 96.62 15 GLY B CA 1
ATOM 1218 C C . GLY B 1 15 ? -12 -5.594 -6.066 1 96.62 15 GLY B C 1
ATOM 1219 O O . GLY B 1 15 ? -12.188 -4.406 -6.34 1 96.62 15 GLY B O 1
ATOM 1220 N N . TRP B 1 16 ? -10.859 -6.008 -5.684 1 97.5 16 TRP B N 1
ATOM 1221 C CA . TRP B 1 16 ? -9.688 -5.137 -5.629 1 97.5 16 TRP B CA 1
ATOM 1222 C C . TRP B 1 16 ? -8.656 -5.555 -6.668 1 97.5 16 TRP B C 1
ATOM 1224 O O . TRP B 1 16 ? -8.625 -6.711 -7.098 1 97.5 16 TRP B O 1
ATOM 1234 N N . SER B 1 17 ? -7.883 -4.617 -7.098 1 98.19 17 SER B N 1
ATOM 1235 C CA . SER B 1 17 ? -6.711 -4.84 -7.934 1 98.19 17 SER B CA 1
ATOM 1236 C C . SER B 1 17 ? -5.438 -4.371 -7.238 1 98.19 17 SER B C 1
ATOM 1238 O O . SER B 1 17 ? -5.426 -3.312 -6.602 1 98.19 17 SER B O 1
ATOM 1240 N N . ILE B 1 18 ? -4.445 -5.188 -7.297 1 98.75 18 ILE B N 1
ATOM 1241 C CA . ILE B 1 18 ? -3.109 -4.848 -6.816 1 98.75 18 ILE B CA 1
ATOM 1242 C C . ILE B 1 18 ? -2.143 -4.762 -7.996 1 98.75 18 ILE B C 1
ATOM 1244 O O . ILE B 1 18 ? -2.074 -5.68 -8.82 1 98.75 18 ILE B O 1
ATOM 1248 N N . VAL B 1 19 ? -1.45 -3.699 -8.141 1 98.88 19 VAL B N 1
ATOM 1249 C CA . VAL B 1 19 ? -0.453 -3.539 -9.195 1 98.88 19 VAL B CA 1
ATOM 1250 C C . VAL B 1 19 ? 0.924 -3.316 -8.57 1 98.88 19 VAL B C 1
ATOM 1252 O O . VAL B 1 19 ? 1.1 -2.42 -7.746 1 98.88 19 VAL B O 1
ATOM 1255 N N . VAL B 1 20 ? 1.876 -4.113 -8.938 1 98.88 20 VAL B N 1
ATOM 1256 C CA . VAL B 1 20 ? 3.26 -4.016 -8.484 1 98.88 20 VAL B CA 1
ATOM 1257 C C . VAL B 1 20 ? 4.18 -3.777 -9.68 1 98.88 20 VAL B C 1
ATOM 1259 O O . VAL B 1 20 ? 4.125 -4.512 -10.672 1 98.88 20 VAL B O 1
ATOM 1262 N N . LYS B 1 21 ? 4.906 -2.748 -9.664 1 98.75 21 LYS B N 1
ATOM 1263 C CA . LYS B 1 21 ? 5.938 -2.477 -10.664 1 98.75 21 LYS B CA 1
ATOM 1264 C C . LYS B 1 21 ? 7.332 -2.561 -10.055 1 98.75 21 LYS B C 1
ATOM 1266 O O . LYS B 1 21 ? 7.559 -2.08 -8.945 1 98.75 21 LYS B O 1
ATOM 1271 N N . GLY B 1 22 ? 8.234 -3.178 -10.773 1 98.12 22 GLY B N 1
ATOM 1272 C CA . GLY B 1 22 ? 9.594 -3.307 -10.273 1 98.12 22 GLY B CA 1
ATOM 1273 C C . GLY B 1 22 ? 10.516 -4.051 -11.227 1 98.12 22 GLY B C 1
ATOM 1274 O O . GLY B 1 22 ? 10.234 -4.137 -12.422 1 98.12 22 GLY B O 1
ATOM 1275 N N . GLU B 1 23 ? 11.672 -4.469 -10.719 1 98.19 23 GLU B N 1
ATOM 1276 C CA . GLU B 1 23 ? 12.656 -5.281 -11.438 1 98.19 23 GLU B CA 1
ATOM 1277 C C . GLU B 1 23 ? 13.414 -6.191 -10.477 1 98.19 23 GLU B C 1
ATOM 1279 O O . GLU B 1 23 ? 13.469 -5.93 -9.273 1 98.19 23 GLU B O 1
ATOM 1284 N N . THR B 1 24 ? 13.961 -7.27 -11.055 1 97.75 24 THR B N 1
ATOM 1285 C CA . THR B 1 24 ? 14.742 -8.164 -10.211 1 97.75 24 THR B CA 1
ATOM 1286 C C . THR B 1 24 ? 16.203 -7.723 -10.156 1 97.75 24 THR B C 1
ATOM 1288 O O . THR B 1 24 ? 16.641 -6.93 -10.984 1 97.75 24 THR B O 1
ATOM 1291 N N . SER B 1 25 ? 16.906 -8.227 -9.164 1 94.06 25 SER B N 1
ATOM 1292 C CA . SER B 1 25 ? 18.281 -7.789 -8.922 1 94.06 25 SER B CA 1
ATOM 1293 C C . SER B 1 25 ? 19.281 -8.68 -9.641 1 94.06 25 SER B C 1
ATOM 1295 O O . SER B 1 25 ? 20.438 -8.297 -9.836 1 94.06 25 SER B O 1
ATOM 1297 N N . SER B 1 26 ? 18.828 -9.898 -9.969 1 92.5 26 SER B N 1
ATOM 1298 C CA . SER B 1 26 ? 19.734 -10.82 -10.641 1 92.5 26 SER B CA 1
ATOM 1299 C C . SER B 1 26 ? 19 -11.727 -11.617 1 92.5 26 SER B C 1
ATOM 1301 O O . SER B 1 26 ? 17.766 -11.742 -11.633 1 92.5 26 SER B O 1
ATOM 1303 N N . SER B 1 27 ? 19.766 -12.516 -12.352 1 90.62 27 SER B N 1
ATOM 1304 C CA . SER B 1 27 ? 19.188 -13.406 -13.344 1 90.62 27 SER B CA 1
ATOM 1305 C C . SER B 1 27 ? 18.625 -14.664 -12.695 1 90.62 27 SER B C 1
ATOM 1307 O O . SER B 1 27 ? 17.844 -15.398 -13.312 1 90.62 27 SER B O 1
ATOM 1309 N N . SER B 1 28 ? 19.031 -15.016 -11.57 1 89.94 28 SER B N 1
ATOM 1310 C CA . SER B 1 28 ? 18.547 -16.203 -10.875 1 89.94 28 SER B CA 1
ATOM 1311 C C . SER B 1 28 ? 17.547 -15.828 -9.781 1 89.94 28 SER B C 1
ATOM 1313 O O . SER B 1 28 ? 17.25 -16.641 -8.906 1 89.94 28 SER B O 1
ATOM 1315 N N . SER B 1 29 ? 17.062 -14.695 -9.969 1 91.12 29 SER B N 1
ATOM 1316 C CA . SER B 1 29 ? 16.203 -14.133 -8.93 1 91.12 29 SER B CA 1
ATOM 1317 C C . SER B 1 29 ? 14.875 -14.875 -8.867 1 91.12 29 SER B C 1
ATOM 1319 O O . SER B 1 29 ? 14.5 -15.578 -9.805 1 91.12 29 SER B O 1
ATOM 1321 N N . MET B 1 30 ? 14.375 -14.805 -7.691 1 96.69 30 MET B N 1
ATOM 1322 C CA . MET B 1 30 ? 12.977 -15.148 -7.453 1 96.69 30 MET B CA 1
ATOM 1323 C C . MET B 1 30 ? 12.32 -14.156 -6.5 1 96.69 30 MET B C 1
ATOM 1325 O O . MET B 1 30 ? 12.984 -13.602 -5.625 1 96.69 30 MET B O 1
ATOM 1329 N N . PHE B 1 31 ? 11.07 -13.898 -6.781 1 98.56 31 PHE B N 1
ATOM 1330 C CA . PHE B 1 31 ? 10.32 -13.102 -5.816 1 98.56 31 PHE B CA 1
ATOM 1331 C C . PHE B 1 31 ? 8.93 -13.688 -5.605 1 98.56 31 PHE B C 1
ATOM 1333 O O . PHE B 1 31 ? 8.547 -14.648 -6.273 1 98.56 31 PHE B O 1
ATOM 1340 N N . GLU B 1 32 ? 8.242 -13.195 -4.594 1 98.62 32 GLU B N 1
ATOM 1341 C CA . GLU B 1 32 ? 6.883 -13.688 -4.395 1 98.62 32 GLU B CA 1
ATOM 1342 C C . GLU B 1 32 ? 5.949 -12.562 -3.951 1 98.62 32 GLU B C 1
ATOM 1344 O O . GLU B 1 32 ? 6.383 -11.609 -3.307 1 98.62 32 GLU B O 1
ATOM 1349 N N . ILE B 1 33 ? 4.773 -12.656 -4.355 1 98.88 33 ILE B N 1
ATOM 1350 C CA . ILE B 1 33 ? 3.65 -11.844 -3.896 1 98.88 33 ILE B CA 1
ATOM 1351 C C . ILE B 1 33 ? 2.613 -12.734 -3.215 1 98.88 33 ILE B C 1
ATOM 1353 O O . ILE B 1 33 ? 2.059 -13.641 -3.84 1 98.88 33 ILE B O 1
ATOM 1357 N N . ASN B 1 34 ? 2.432 -12.5 -1.942 1 98.88 34 ASN B N 1
ATOM 1358 C CA . ASN B 1 34 ? 1.49 -13.289 -1.158 1 98.88 34 ASN B CA 1
ATOM 1359 C C . ASN B 1 34 ? 0.3 -12.453 -0.699 1 98.88 34 ASN B C 1
ATOM 1361 O O . ASN B 1 34 ? 0.47 -11.32 -0.25 1 98.88 34 ASN B O 1
ATOM 1365 N N . LEU B 1 35 ? -0.888 -12.977 -0.89 1 98.88 35 LEU B N 1
ATOM 1366 C CA . LEU B 1 35 ? -2.088 -12.445 -0.255 1 98.88 35 LEU B CA 1
ATOM 1367 C C . LEU B 1 35 ? -2.502 -13.305 0.935 1 98.88 35 LEU B C 1
ATOM 1369 O O . LEU B 1 35 ? -2.727 -14.508 0.787 1 98.88 35 LEU B O 1
ATOM 1373 N N . LEU B 1 36 ? -2.562 -12.688 2.094 1 98.81 36 LEU B N 1
ATOM 1374 C CA . LEU B 1 36 ? -2.707 -13.453 3.328 1 98.81 36 LEU B CA 1
ATOM 1375 C C . LEU B 1 36 ? -4.055 -13.172 3.988 1 98.81 36 LEU B C 1
ATOM 1377 O O . LEU B 1 36 ? -4.574 -12.055 3.896 1 98.81 36 LEU B O 1
ATOM 1381 N N . SER B 1 37 ? -4.531 -14.156 4.688 1 97.88 37 SER B N 1
ATOM 1382 C CA . SER B 1 37 ? -5.789 -14.078 5.422 1 97.88 37 SER B CA 1
ATOM 1383 C C . SER B 1 37 ? -5.547 -13.914 6.918 1 97.88 37 SER B C 1
ATOM 1385 O O . SER B 1 37 ? -4.645 -14.539 7.48 1 97.88 37 SER B O 1
ATOM 1387 N N . ASP B 1 38 ? -6.363 -13.094 7.465 1 93.25 38 ASP B N 1
ATOM 1388 C CA . ASP B 1 38 ? -6.422 -12.953 8.914 1 93.25 38 ASP B CA 1
ATOM 1389 C C . ASP B 1 38 ? -7.633 -13.688 9.484 1 93.25 38 ASP B C 1
ATOM 1391 O O . ASP B 1 38 ? -8.703 -13.719 8.867 1 93.25 38 ASP B O 1
ATOM 1395 N N . PRO B 1 39 ? -7.48 -14.336 10.664 1 87.75 39 PRO B N 1
ATOM 1396 C CA . PRO B 1 39 ? -6.305 -14.453 11.531 1 87.75 39 PRO B CA 1
ATOM 1397 C C . PRO B 1 39 ? -5.34 -15.547 11.07 1 87.75 39 PRO B C 1
ATOM 1399 O O . PRO B 1 39 ? -5.734 -16.438 10.32 1 87.75 39 PRO B O 1
ATOM 1402 N N . GLY B 1 40 ? -4.035 -15.547 11.422 1 89.69 40 GLY B N 1
ATOM 1403 C CA . GLY B 1 40 ? -3.082 -16.641 11.281 1 89.69 40 GLY B CA 1
ATOM 1404 C C . GLY B 1 40 ? -2.15 -16.469 10.094 1 89.69 40 GLY B C 1
ATOM 1405 O O . GLY B 1 40 ? -1.227 -17.266 9.906 1 89.69 40 GLY B O 1
ATOM 1406 N N . ASP B 1 41 ? -2.387 -15.539 9.359 1 92.56 41 ASP B N 1
ATOM 1407 C CA . ASP B 1 41 ? -1.551 -15.219 8.203 1 92.56 41 ASP B CA 1
ATOM 1408 C C . ASP B 1 41 ? -1.446 -16.422 7.258 1 92.56 41 ASP B C 1
ATOM 1410 O O . ASP B 1 41 ? -0.348 -16.797 6.844 1 92.56 41 ASP B O 1
ATOM 1414 N N . GLN B 1 42 ? -2.629 -17.016 7.016 1 97.5 42 GLN B N 1
ATOM 1415 C CA . GLN B 1 42 ? -2.67 -18.031 5.977 1 97.5 42 GLN B CA 1
ATOM 1416 C C . GLN B 1 42 ? -2.492 -17.422 4.59 1 97.5 42 GLN B C 1
ATOM 1418 O O . GLN B 1 42 ? -2.91 -16.281 4.352 1 97.5 42 GLN B O 1
ATOM 1423 N N . ILE B 1 43 ? -1.86 -18.188 3.709 1 98.81 43 ILE B N 1
ATOM 1424 C CA . ILE B 1 43 ? -1.6 -17.641 2.379 1 98.81 43 ILE B CA 1
ATOM 1425 C C . ILE B 1 43 ? -2.701 -18.094 1.418 1 98.81 43 ILE B C 1
ATOM 1427 O O . ILE B 1 43 ? -2.764 -19.25 1.028 1 98.81 43 ILE B O 1
ATOM 1431 N N . ALA B 1 44 ? -3.555 -17.156 1.028 1 98.81 44 ALA B N 1
ATOM 1432 C CA . ALA B 1 44 ? -4.637 -17.438 0.088 1 98.81 44 ALA B CA 1
ATOM 1433 C C . ALA B 1 44 ? -4.105 -17.562 -1.338 1 98.81 44 ALA B C 1
ATOM 1435 O O . ALA B 1 44 ? -4.582 -18.391 -2.117 1 98.81 44 ALA B O 1
ATOM 1436 N N . LEU B 1 45 ? -3.109 -16.781 -1.681 1 98.88 45 LEU B N 1
ATOM 1437 C CA . LEU B 1 45 ? -2.418 -16.828 -2.965 1 98.88 45 LEU B CA 1
ATOM 1438 C C . LEU B 1 45 ? -0.918 -16.609 -2.783 1 98.88 45 LEU B C 1
ATOM 1440 O O . LEU B 1 45 ? -0.493 -15.625 -2.184 1 98.88 45 LEU B O 1
ATOM 1444 N N . HIS B 1 46 ? -0.187 -17.578 -3.131 1 98.88 46 HIS B N 1
ATOM 1445 C CA . HIS B 1 46 ? 1.258 -17.5 -3.316 1 98.88 46 HIS B CA 1
ATOM 1446 C C . HIS B 1 46 ? 1.622 -17.422 -4.793 1 98.88 46 HIS B C 1
ATOM 1448 O O . HIS B 1 46 ? 1.397 -18.375 -5.547 1 98.88 46 HIS B O 1
ATOM 1454 N N . PHE B 1 47 ? 2.021 -16.312 -5.23 1 98.88 47 PHE B N 1
ATOM 1455 C CA . PHE B 1 47 ? 2.508 -16.062 -6.586 1 98.88 47 PHE B CA 1
ATOM 1456 C C . PHE B 1 47 ? 4.027 -15.961 -6.605 1 98.88 47 PHE B C 1
ATOM 1458 O O . PHE B 1 47 ? 4.598 -15.055 -5.988 1 98.88 47 PHE B O 1
ATOM 1465 N N . ASN B 1 48 ? 4.68 -16.828 -7.422 1 98.75 48 ASN B N 1
ATOM 1466 C CA . ASN B 1 48 ? 6.125 -16.953 -7.289 1 98.75 48 ASN B CA 1
ATOM 1467 C C . ASN B 1 48 ? 6.797 -17.172 -8.641 1 98.75 48 ASN B C 1
ATOM 1469 O O . ASN B 1 48 ? 6.992 -18.297 -9.078 1 98.75 48 ASN B O 1
ATOM 1473 N N . PRO B 1 49 ? 7.168 -16.078 -9.344 1 98.62 49 PRO B N 1
ATOM 1474 C CA . PRO B 1 49 ? 8.031 -16.219 -10.516 1 98.62 49 PRO B CA 1
ATOM 1475 C C . PRO B 1 49 ? 9.445 -16.672 -10.156 1 98.62 49 PRO B C 1
ATOM 1477 O O . PRO B 1 49 ? 10.078 -16.078 -9.273 1 98.62 49 PRO B O 1
ATOM 1480 N N . ARG B 1 50 ? 9.844 -17.641 -10.828 1 98.25 50 ARG B N 1
ATOM 1481 C CA . ARG B 1 50 ? 11.188 -18.188 -10.664 1 98.25 50 ARG B CA 1
ATOM 1482 C C . ARG B 1 50 ? 12 -18.031 -11.945 1 98.25 50 ARG B C 1
ATOM 1484 O O . ARG B 1 50 ? 11.797 -18.766 -12.914 1 98.25 50 ARG B O 1
ATOM 1491 N N . PHE B 1 51 ? 12.969 -17.172 -11.953 1 97.88 51 PHE B N 1
ATOM 1492 C CA . PHE B 1 51 ? 13.688 -16.797 -13.156 1 97.88 51 PHE B CA 1
ATOM 1493 C C . PHE B 1 51 ? 14.641 -17.891 -13.594 1 97.88 51 PHE B C 1
ATOM 1495 O O . PHE B 1 51 ? 14.844 -18.109 -14.797 1 97.88 51 PHE B O 1
ATOM 1502 N N . SER B 1 52 ? 15.195 -18.578 -12.633 1 96.81 52 SER B N 1
ATOM 1503 C CA . SER B 1 52 ? 16.156 -19.625 -12.961 1 96.81 52 SER B CA 1
ATOM 1504 C C . SER B 1 52 ? 15.508 -20.734 -13.789 1 96.81 52 SER B C 1
ATOM 1506 O O . SER B 1 52 ? 16.141 -21.312 -14.656 1 96.81 52 SER B O 1
ATOM 1508 N N . SER B 1 53 ? 14.242 -21.031 -13.539 1 97.12 53 SER B N 1
ATOM 1509 C CA . SER B 1 53 ? 13.539 -22.094 -14.25 1 97.12 53 SER B CA 1
ATOM 1510 C C . SER B 1 53 ? 12.523 -21.531 -15.234 1 97.12 53 SER B C 1
ATOM 1512 O O . SER B 1 53 ? 11.875 -22.281 -15.961 1 97.12 53 SER B O 1
ATOM 1514 N N . SER B 1 54 ? 12.406 -20.219 -15.258 1 97.06 54 SER B N 1
ATOM 1515 C CA . SER B 1 54 ? 11.461 -19.547 -16.141 1 97.06 54 SER B CA 1
ATOM 1516 C C . SER B 1 54 ? 10.062 -20.109 -15.984 1 97.06 54 SER B C 1
ATOM 1518 O O . SER B 1 54 ? 9.414 -20.469 -16.969 1 97.06 54 SER B O 1
ATOM 1520 N N . ARG B 1 55 ? 9.602 -20.203 -14.789 1 98.12 55 ARG B N 1
ATOM 1521 C CA . ARG B 1 55 ? 8.258 -20.688 -14.477 1 98.12 55 ARG B CA 1
ATOM 1522 C C . ARG B 1 55 ? 7.605 -19.828 -13.398 1 98.12 55 ARG B C 1
ATOM 1524 O O . ARG B 1 55 ? 8.297 -19.203 -12.594 1 98.12 55 ARG B O 1
ATOM 1531 N N . ILE B 1 56 ? 6.305 -19.844 -13.445 1 98.69 56 ILE B N 1
ATOM 1532 C CA . ILE B 1 56 ? 5.539 -19.188 -12.398 1 98.69 56 ILE B CA 1
ATOM 1533 C C . ILE B 1 56 ? 4.793 -20.234 -11.57 1 98.69 56 ILE B C 1
ATOM 1535 O O . ILE B 1 56 ? 4.051 -21.047 -12.117 1 98.69 56 ILE B O 1
ATOM 1539 N N . VAL B 1 57 ? 5.02 -20.25 -10.281 1 98.69 57 VAL B N 1
ATOM 1540 C CA . VAL B 1 57 ? 4.355 -21.188 -9.383 1 98.69 57 VAL B CA 1
ATOM 1541 C C . VAL B 1 57 ? 3.311 -20.453 -8.555 1 98.69 57 VAL B C 1
ATOM 1543 O O . VAL B 1 57 ? 3.602 -19.406 -7.953 1 98.69 57 VAL B O 1
ATOM 1546 N N . CYS B 1 58 ? 2.055 -20.969 -8.555 1 98.81 58 CYS B N 1
ATOM 1547 C CA . CYS B 1 58 ? 1.01 -20.484 -7.648 1 98.81 58 CYS B CA 1
ATOM 1548 C C . CYS B 1 58 ? 0.57 -21.594 -6.699 1 98.81 58 CYS B C 1
ATOM 1550 O O . CYS B 1 58 ? 0.593 -22.781 -7.059 1 98.81 58 CYS B O 1
ATOM 1552 N N . ASN B 1 59 ? 0.272 -21.219 -5.547 1 98.88 59 ASN B N 1
ATOM 1553 C CA . ASN B 1 59 ? -0.175 -22.156 -4.52 1 98.88 59 ASN B CA 1
ATOM 1554 C C . ASN B 1 59 ? -0.865 -21.438 -3.365 1 98.88 59 ASN B C 1
ATOM 1556 O O . ASN B 1 59 ? -1.002 -20.203 -3.385 1 98.88 59 ASN B O 1
ATOM 1560 N N . SER B 1 60 ? -1.439 -22.156 -2.494 1 98.81 60 SER B N 1
ATOM 1561 C CA . SER B 1 60 ? -1.988 -21.625 -1.248 1 98.81 60 SER B CA 1
ATOM 1562 C C . SER B 1 60 ? -1.489 -22.422 -0.046 1 98.81 60 SER B C 1
ATOM 1564 O O . SER B 1 60 ? -1.206 -23.609 -0.159 1 98.81 60 SER B O 1
ATOM 1566 N N . PHE B 1 61 ? -1.244 -21.797 1.011 1 98.75 61 PHE B N 1
ATOM 1567 C CA . PHE B 1 61 ? -0.906 -22.406 2.295 1 98.75 61 PHE B CA 1
ATOM 1568 C C . PHE B 1 61 ? -2.041 -22.219 3.295 1 98.75 61 PHE B C 1
ATOM 1570 O O . PHE B 1 61 ? -2.131 -21.172 3.951 1 98.75 61 PHE B O 1
ATOM 1577 N N . LEU B 1 62 ? -2.898 -23.188 3.414 1 97.75 62 LEU B N 1
ATOM 1578 C CA . LEU B 1 62 ? -4.098 -23.141 4.246 1 97.75 62 LEU B CA 1
ATOM 1579 C C . LEU B 1 62 ? -4.098 -24.297 5.246 1 97.75 62 LEU B C 1
ATOM 1581 O O . LEU B 1 62 ? -3.709 -25.422 4.914 1 97.75 62 LEU B O 1
ATOM 1585 N N . ASN B 1 63 ? -4.434 -23.953 6.496 1 95.31 63 ASN B N 1
ATOM 1586 C CA . ASN B 1 63 ? -4.469 -24.953 7.551 1 95.31 63 ASN B CA 1
ATOM 1587 C C . ASN B 1 63 ? -3.105 -25.609 7.746 1 95.31 63 ASN B C 1
ATOM 1589 O O . ASN B 1 63 ? -3.004 -26.844 7.805 1 95.31 63 ASN B O 1
ATOM 1593 N N . SER B 1 64 ? -2.109 -24.844 7.559 1 95.5 64 SER B N 1
ATOM 1594 C CA . SER B 1 64 ? -0.73 -25.188 7.887 1 95.5 64 SER B CA 1
ATOM 1595 C C . SER B 1 64 ? -0.146 -26.156 6.863 1 95.5 64 SER B C 1
ATOM 1597 O O . SER B 1 64 ? 0.771 -26.922 7.176 1 95.5 64 SER B O 1
ATOM 1599 N N . HIS B 1 65 ? -0.697 -26.172 5.715 1 97.19 65 HIS B N 1
ATOM 1600 C CA . HIS B 1 65 ? -0.078 -26.984 4.672 1 97.19 65 HIS B CA 1
ATOM 1601 C C . HIS B 1 65 ? -0.192 -26.297 3.311 1 97.19 65 HIS B C 1
ATOM 1603 O O . HIS B 1 65 ? -1.162 -25.578 3.049 1 97.19 65 HIS B O 1
ATOM 1609 N N . TRP B 1 66 ? 0.76 -26.672 2.508 1 98.44 66 TRP B N 1
ATOM 1610 C CA . TRP B 1 66 ? 0.708 -26.266 1.108 1 98.44 66 TRP B CA 1
ATOM 1611 C C . TRP B 1 66 ? -0.26 -27.141 0.322 1 98.44 66 TRP B C 1
ATOM 1613 O O . TRP B 1 66 ? -0.306 -28.359 0.521 1 98.44 66 TRP B O 1
ATOM 1623 N N . GLY B 1 67 ? -1.009 -26.438 -0.555 1 98.62 67 GLY B N 1
ATOM 1624 C CA . GLY B 1 67 ? -1.784 -27.219 -1.512 1 98.62 67 GLY B CA 1
ATOM 1625 C C . GLY B 1 67 ? -0.964 -27.703 -2.691 1 98.62 67 GLY B C 1
ATOM 1626 O O . GLY B 1 67 ? 0.266 -27.75 -2.623 1 98.62 67 GLY B O 1
ATOM 1627 N N . GLN B 1 68 ? -1.738 -28.141 -3.73 1 98.31 68 GLN B N 1
ATOM 1628 C CA . GLN B 1 68 ? -1.072 -28.547 -4.969 1 98.31 68 GLN B CA 1
ATOM 1629 C C . GLN B 1 68 ? -0.582 -27.328 -5.742 1 98.31 68 GLN B C 1
ATOM 1631 O O . GLN B 1 68 ? -1.345 -26.391 -5.984 1 98.31 68 GLN B O 1
ATOM 1636 N N . GLU B 1 69 ? 0.638 -27.344 -6.105 1 98.62 69 GLU B N 1
ATOM 1637 C CA . GLU B 1 69 ? 1.199 -26.25 -6.891 1 98.62 69 GLU B CA 1
ATOM 1638 C C . GLU B 1 69 ? 0.565 -26.188 -8.273 1 98.62 69 GLU B C 1
ATOM 1640 O O . GLU B 1 69 ? 0.327 -27.219 -8.906 1 98.62 69 GLU B O 1
ATOM 1645 N N . GLU B 1 70 ? 0.282 -25.031 -8.711 1 98.56 70 GLU B N 1
ATOM 1646 C CA . GLU B 1 70 ? -0.016 -24.75 -10.109 1 98.56 70 GLU B CA 1
ATOM 1647 C C . GLU B 1 70 ? 1.165 -24.078 -10.805 1 98.56 70 GLU B C 1
ATOM 1649 O O . GLU B 1 70 ? 1.595 -23 -10.398 1 98.56 70 GLU B O 1
ATOM 1654 N N . VAL B 1 71 ? 1.669 -24.766 -11.859 1 98.44 71 VAL B N 1
ATOM 1655 C CA . VAL B 1 71 ? 2.865 -24.266 -12.531 1 98.44 71 VAL B CA 1
ATOM 1656 C C . VAL B 1 71 ? 2.5 -23.766 -13.93 1 98.44 71 VAL B C 1
ATOM 1658 O O . VAL B 1 71 ? 1.801 -24.453 -14.68 1 98.44 71 VAL B O 1
ATOM 1661 N N . ASN B 1 72 ? 2.854 -22.594 -14.195 1 97.94 72 ASN B N 1
ATOM 1662 C CA . ASN B 1 72 ? 2.672 -21.984 -15.5 1 97.94 72 ASN B CA 1
ATOM 1663 C C . ASN B 1 72 ? 4.004 -21.781 -16.219 1 97.94 72 ASN B C 1
ATOM 1665 O O . ASN B 1 72 ? 4.914 -21.156 -15.672 1 97.94 72 ASN B O 1
ATOM 1669 N N . ASN B 1 73 ? 4.059 -22.203 -17.5 1 97.31 73 ASN B N 1
ATOM 1670 C CA . ASN B 1 73 ? 5.312 -22.141 -18.234 1 97.31 73 ASN B CA 1
ATOM 1671 C C . ASN B 1 73 ? 5.434 -20.844 -19.031 1 97.31 73 ASN B C 1
ATOM 1673 O O . ASN B 1 73 ? 6.516 -20.516 -19.516 1 97.31 73 ASN B O 1
ATOM 1677 N N . THR B 1 74 ? 4.355 -20.188 -19.188 1 97.31 74 THR B N 1
ATOM 1678 C CA . THR B 1 74 ? 4.453 -18.844 -19.734 1 97.31 74 THR B CA 1
ATOM 1679 C C . THR B 1 74 ? 5.164 -17.906 -18.766 1 97.31 74 THR B C 1
ATOM 1681 O O . THR B 1 74 ? 4.707 -17.703 -17.641 1 97.31 74 THR B O 1
ATOM 1684 N N . PHE B 1 75 ? 6.301 -17.375 -19.25 1 97.62 75 PHE B N 1
ATOM 1685 C CA . PHE B 1 75 ? 7.145 -16.578 -18.359 1 97.62 75 PHE B CA 1
ATOM 1686 C C . PHE B 1 75 ? 7.551 -15.273 -19.016 1 97.62 75 PHE B C 1
ATOM 1688 O O . PHE B 1 75 ? 8.672 -15.133 -19.516 1 97.62 75 PHE B O 1
ATOM 1695 N N . PRO B 1 76 ? 6.719 -14.234 -18.922 1 97.56 76 PRO B N 1
ATOM 1696 C CA . PRO B 1 76 ? 6.945 -12.984 -19.656 1 97.56 76 PRO B CA 1
ATOM 1697 C C . PRO B 1 76 ? 7.879 -12.031 -18.922 1 97.56 76 PRO B C 1
ATOM 1699 O O . PRO B 1 76 ? 7.914 -10.836 -19.234 1 97.56 76 PRO B O 1
ATOM 1702 N N . PHE B 1 77 ? 8.695 -12.469 -18 1 97.62 77 PHE B N 1
ATOM 1703 C CA . PHE B 1 77 ? 9.656 -11.656 -17.266 1 97.62 77 PHE B CA 1
ATOM 1704 C C . PHE B 1 77 ? 11.039 -11.734 -17.906 1 97.62 77 PHE B C 1
ATOM 1706 O O . PHE B 1 77 ? 11.391 -12.758 -18.5 1 97.62 77 PHE B O 1
ATOM 1713 N N . LYS B 1 78 ? 11.672 -10.672 -17.844 1 97 78 LYS B N 1
ATOM 1714 C CA . LYS B 1 78 ? 13.109 -10.641 -18.125 1 97 78 LYS B CA 1
ATOM 1715 C C . LYS B 1 78 ? 13.891 -10.102 -16.938 1 97 78 LYS B C 1
ATOM 1717 O O . LYS B 1 78 ? 13.539 -9.055 -16.375 1 97 78 LYS B O 1
ATOM 1722 N N . ALA B 1 79 ? 14.875 -10.836 -16.578 1 96.31 79 ALA B N 1
ATOM 1723 C CA . ALA B 1 79 ? 15.688 -10.445 -15.422 1 96.31 79 ALA B CA 1
ATOM 1724 C C . ALA B 1 79 ? 16.234 -9.031 -15.594 1 96.31 79 ALA B C 1
ATOM 1726 O O . ALA B 1 79 ? 16.672 -8.656 -16.688 1 96.31 79 ALA B O 1
ATOM 1727 N N . LYS B 1 80 ? 16.203 -8.258 -14.5 1 97.06 80 LYS B N 1
ATOM 1728 C CA . LYS B 1 80 ? 16.797 -6.934 -14.391 1 97.06 80 LYS B CA 1
ATOM 1729 C C . LYS B 1 80 ? 16.109 -5.945 -15.328 1 97.06 80 LYS B C 1
ATOM 1731 O O . LYS B 1 80 ? 16.656 -4.891 -15.648 1 97.06 80 LYS B O 1
ATOM 1736 N N . GLU B 1 81 ? 14.992 -6.312 -15.875 1 97.88 81 GLU B N 1
ATOM 1737 C CA . GLU B 1 81 ? 14.148 -5.41 -16.656 1 97.88 81 GLU B CA 1
ATOM 1738 C C . GLU B 1 81 ? 12.859 -5.074 -15.914 1 97.88 81 GLU B C 1
ATOM 1740 O O . GLU B 1 81 ? 12.328 -5.91 -15.18 1 97.88 81 GLU B O 1
ATOM 1745 N N . PRO B 1 82 ? 12.398 -3.854 -16.156 1 98.19 82 PRO B N 1
ATOM 1746 C CA . PRO B 1 82 ? 11.156 -3.465 -15.492 1 98.19 82 PRO B CA 1
ATOM 1747 C C . PRO B 1 82 ? 9.961 -4.324 -15.922 1 98.19 82 PRO B C 1
ATOM 1749 O O . PRO B 1 82 ? 9.867 -4.711 -17.094 1 98.19 82 PRO B O 1
ATOM 1752 N N . PHE B 1 83 ? 9.062 -4.617 -14.977 1 98.62 83 PHE B N 1
ATOM 1753 C CA . PHE B 1 83 ? 7.812 -5.324 -15.242 1 98.62 83 PHE B CA 1
ATOM 1754 C C . PHE B 1 83 ? 6.684 -4.773 -14.383 1 98.62 83 PHE B C 1
ATOM 1756 O O . PHE B 1 83 ? 6.926 -4.016 -13.445 1 98.62 83 PHE B O 1
ATOM 1763 N N . GLN B 1 84 ? 5.5 -5.098 -14.781 1 98.81 84 GLN B N 1
ATOM 1764 C CA . GLN B 1 84 ? 4.297 -4.816 -14.008 1 98.81 84 GLN B CA 1
ATOM 1765 C C . GLN B 1 84 ? 3.486 -6.09 -13.766 1 98.81 84 GLN B C 1
ATOM 1767 O O . GLN B 1 84 ? 3.213 -6.844 -14.703 1 98.81 84 GLN B O 1
ATOM 1772 N N . VAL B 1 85 ? 3.207 -6.402 -12.523 1 98.81 85 VAL B N 1
ATOM 1773 C CA . VAL B 1 85 ? 2.289 -7.48 -12.164 1 98.81 85 VAL B CA 1
ATOM 1774 C C . VAL B 1 85 ? 0.981 -6.895 -11.641 1 98.81 85 VAL B C 1
ATOM 1776 O O . VAL B 1 85 ? 0.99 -6.016 -10.773 1 98.81 85 VAL B O 1
ATOM 1779 N N . GLU B 1 86 ? -0.125 -7.316 -12.172 1 98.81 86 GLU B N 1
ATOM 1780 C CA . GLU B 1 86 ? -1.443 -6.965 -11.648 1 98.81 86 GLU B CA 1
ATOM 1781 C C . GLU B 1 86 ? -2.205 -8.211 -11.195 1 98.81 86 GLU B C 1
ATOM 1783 O O . GLU B 1 86 ? -2.303 -9.188 -11.938 1 98.81 86 GLU B O 1
ATOM 1788 N N . ILE B 1 87 ? -2.693 -8.219 -9.992 1 98.75 87 ILE B N 1
ATOM 1789 C CA . ILE B 1 87 ? -3.562 -9.266 -9.461 1 98.75 87 ILE B CA 1
ATOM 1790 C C . ILE B 1 87 ? -4.949 -8.688 -9.18 1 98.75 87 ILE B C 1
ATOM 1792 O O . ILE B 1 87 ? -5.109 -7.832 -8.305 1 98.75 87 ILE B O 1
ATOM 1796 N N . TYR B 1 88 ? -5.844 -9.125 -9.969 1 97.88 88 TYR B N 1
ATOM 1797 C CA . TYR B 1 88 ? -7.25 -8.773 -9.805 1 97.88 88 TYR B CA 1
ATOM 1798 C C . TYR B 1 88 ? -8.055 -9.969 -9.297 1 97.88 88 TYR B C 1
ATOM 1800 O O . TYR B 1 88 ? -7.816 -11.102 -9.711 1 97.88 88 TYR B O 1
ATOM 1808 N N . SER B 1 89 ? -8.961 -9.672 -8.359 1 97 89 SER B N 1
ATOM 1809 C CA . SER B 1 89 ? -9.758 -10.781 -7.863 1 97 89 SER B CA 1
ATOM 1810 C C . SER B 1 89 ? -11.25 -10.539 -8.094 1 97 89 SER B C 1
ATOM 1812 O O . SER B 1 89 ? -11.742 -9.438 -7.859 1 97 89 SER B O 1
ATOM 1814 N N . ASP B 1 90 ? -11.945 -11.492 -8.625 1 96.94 90 ASP B N 1
ATOM 1815 C CA . ASP B 1 90 ? -13.406 -11.523 -8.586 1 96.94 90 ASP B CA 1
ATOM 1816 C C . ASP B 1 90 ? -13.906 -12.562 -7.59 1 96.94 90 ASP B C 1
ATOM 1818 O O . ASP B 1 90 ? -13.211 -12.891 -6.621 1 96.94 90 ASP B O 1
ATOM 1822 N N . GLN B 1 91 ? -15.125 -13.086 -7.758 1 96.81 91 GLN B N 1
ATOM 1823 C CA . GLN B 1 91 ? -15.719 -13.977 -6.773 1 96.81 91 GLN B CA 1
ATOM 1824 C C . GLN B 1 91 ? -15.141 -15.391 -6.883 1 96.81 91 GLN B C 1
ATOM 1826 O O . GLN B 1 91 ? -15.281 -16.188 -5.961 1 96.81 91 GLN B O 1
ATOM 1831 N N . ASP B 1 92 ? -14.516 -15.664 -8.016 1 98 92 ASP B N 1
ATOM 1832 C CA . ASP B 1 92 ? -14.133 -17.062 -8.242 1 98 92 ASP B CA 1
ATOM 1833 C C . ASP B 1 92 ? -12.625 -17.203 -8.367 1 98 92 ASP B C 1
ATOM 1835 O O . ASP B 1 92 ? -12.055 -18.234 -8.023 1 98 92 ASP B O 1
ATOM 1839 N N . TYR B 1 93 ? -11.984 -16.125 -8.891 1 98.44 93 TYR B N 1
ATOM 1840 C CA . TYR B 1 93 ? -10.586 -16.297 -9.273 1 98.44 93 TYR B CA 1
ATOM 1841 C C . TYR B 1 93 ? -9.766 -15.07 -8.891 1 98.44 93 TYR B C 1
ATOM 1843 O O . TYR B 1 93 ? -10.297 -13.969 -8.773 1 98.44 93 TYR B O 1
ATOM 1851 N N . PHE B 1 94 ? -8.469 -15.32 -8.664 1 98.62 94 PHE B N 1
ATOM 1852 C CA . PHE B 1 94 ? -7.453 -14.305 -8.914 1 98.62 94 PHE B CA 1
ATOM 1853 C C . PHE B 1 94 ? -7.039 -14.297 -10.375 1 98.62 94 PHE B C 1
ATOM 1855 O O . PHE B 1 94 ? -6.73 -15.344 -10.945 1 98.62 94 PHE B O 1
ATOM 1862 N N . HIS B 1 95 ? -7.078 -13.203 -10.961 1 98.56 95 HIS B N 1
ATOM 1863 C CA . HIS B 1 95 ? -6.578 -13.008 -12.312 1 98.56 95 HIS B CA 1
ATOM 1864 C C . HIS B 1 95 ? -5.234 -12.289 -12.305 1 98.56 95 HIS B C 1
ATOM 1866 O O . HIS B 1 95 ? -5.102 -11.219 -11.711 1 98.56 95 HIS B O 1
ATOM 1872 N N . ILE B 1 96 ? -4.254 -12.883 -12.961 1 98.69 96 ILE B N 1
ATOM 1873 C CA . ILE B 1 96 ? -2.904 -12.336 -12.922 1 98.69 96 ILE B CA 1
ATOM 1874 C C . ILE B 1 96 ? -2.5 -11.859 -14.32 1 98.69 96 ILE B C 1
ATOM 1876 O O . ILE B 1 96 ? -2.527 -12.633 -15.281 1 98.69 96 ILE B O 1
ATOM 1880 N N . PHE B 1 97 ? -2.168 -10.633 -14.383 1 98.75 97 PHE B N 1
ATOM 1881 C CA . PHE B 1 97 ? -1.681 -9.984 -15.602 1 98.75 97 PHE B CA 1
ATOM 1882 C C . PHE B 1 97 ? -0.217 -9.586 -15.445 1 98.75 97 PHE B C 1
ATOM 1884 O O . PHE B 1 97 ? 0.193 -9.094 -14.398 1 98.75 97 PHE B O 1
ATOM 1891 N N . ILE B 1 98 ? 0.581 -9.797 -16.469 1 98.62 98 ILE B N 1
ATOM 1892 C CA . ILE B 1 98 ? 1.964 -9.336 -16.516 1 98.62 98 ILE B CA 1
ATOM 1893 C C . ILE B 1 98 ? 2.168 -8.461 -17.766 1 98.62 98 ILE B C 1
ATOM 1895 O O . ILE B 1 98 ? 1.865 -8.883 -18.875 1 98.62 98 ILE B O 1
ATOM 1899 N N . ASN B 1 99 ? 2.596 -7.262 -17.484 1 98.06 99 ASN B N 1
ATOM 1900 C CA . ASN B 1 99 ? 2.76 -6.289 -18.562 1 98.06 99 ASN B CA 1
ATOM 1901 C C . ASN B 1 99 ? 1.499 -6.18 -19.406 1 98.06 99 ASN B C 1
ATOM 1903 O O . ASN B 1 99 ? 1.565 -6.273 -20.641 1 98.06 99 ASN B O 1
ATOM 1907 N N . GLU B 1 100 ? 0.349 -6.141 -18.734 1 97 100 GLU B N 1
ATOM 1908 C CA . GLU B 1 100 ? -0.969 -5.844 -19.281 1 97 100 GLU B CA 1
ATOM 1909 C C . GLU B 1 100 ? -1.545 -7.047 -20.031 1 97 100 GLU B C 1
ATOM 1911 O O . GLU B 1 100 ? -2.629 -6.969 -20.609 1 97 100 GLU B O 1
ATOM 1916 N N . ASN B 1 101 ? -0.814 -8.219 -19.984 1 97.69 101 ASN B N 1
ATOM 1917 C CA . ASN B 1 101 ? -1.319 -9.453 -20.594 1 97.69 101 ASN B CA 1
ATOM 1918 C C . ASN B 1 101 ? -1.738 -10.461 -19.531 1 97.69 101 ASN B C 1
ATOM 1920 O O . ASN B 1 101 ? -1 -10.703 -18.578 1 97.69 101 ASN B O 1
ATOM 1924 N N . LYS B 1 102 ? -2.91 -11.008 -19.797 1 97.19 102 LYS B N 1
ATOM 1925 C CA . LYS B 1 102 ? -3.357 -12.047 -18.875 1 97.19 102 LYS B CA 1
ATOM 1926 C C . LYS B 1 102 ? -2.484 -13.297 -18.984 1 97.19 102 LYS B C 1
ATOM 1928 O O . LYS B 1 102 ? -2.279 -13.82 -20.078 1 97.19 102 LYS B O 1
ATOM 1933 N N . VAL B 1 103 ? -1.998 -13.773 -17.891 1 97.94 103 VAL B N 1
ATOM 1934 C CA . VAL B 1 103 ? -1.047 -14.875 -17.922 1 97.94 103 VAL B CA 1
ATOM 1935 C C . VAL B 1 103 ? -1.677 -16.125 -17.297 1 97.94 103 VAL B C 1
ATOM 1937 O O . VAL B 1 103 ? -1.514 -17.234 -17.797 1 97.94 103 VAL B O 1
ATOM 1940 N N . LEU B 1 104 ? -2.389 -15.953 -16.188 1 97.25 104 LEU B N 1
ATOM 1941 C CA . LEU B 1 104 ? -3.008 -17.094 -15.539 1 97.25 104 LEU B CA 1
ATOM 1942 C C . LEU B 1 104 ? -4.137 -16.656 -14.617 1 97.25 104 LEU B C 1
ATOM 1944 O O . LEU B 1 104 ? -4.289 -15.453 -14.344 1 97.25 104 LEU B O 1
ATOM 1948 N N . GLN B 1 105 ? -5.008 -17.5 -14.273 1 98.12 105 GLN B N 1
ATOM 1949 C CA . GLN B 1 105 ? -5.992 -17.312 -13.211 1 98.12 105 GLN B CA 1
ATOM 1950 C C . GLN B 1 105 ? -5.863 -18.406 -12.156 1 98.12 105 GLN B C 1
ATOM 1952 O O . GLN B 1 105 ? -5.473 -19.531 -12.469 1 98.12 105 GLN B O 1
ATOM 1957 N N . TYR B 1 106 ? -6.109 -18.156 -10.992 1 98.69 106 TYR B N 1
ATOM 1958 C CA . TYR B 1 106 ? -5.973 -19.047 -9.844 1 98.69 106 TYR B CA 1
ATOM 1959 C C . TYR B 1 106 ? -7.266 -19.094 -9.039 1 98.69 106 TYR B C 1
ATOM 1961 O O . TYR B 1 106 ? -7.695 -18.078 -8.484 1 98.69 106 TYR B O 1
ATOM 1969 N N . LYS B 1 107 ? -7.848 -20.25 -9.039 1 98.62 107 LYS B N 1
ATOM 1970 C CA . LYS B 1 107 ? -9.109 -20.375 -8.312 1 98.62 107 LYS B CA 1
ATOM 1971 C C . LYS B 1 107 ? -8.914 -20.172 -6.816 1 98.62 107 LYS B C 1
ATOM 1973 O O . LYS B 1 107 ? -7.941 -20.672 -6.242 1 98.62 107 LYS B O 1
ATOM 1978 N N . HIS B 1 108 ? -9.922 -19.453 -6.23 1 98.69 108 HIS B N 1
ATOM 1979 C CA . HIS B 1 108 ? -9.836 -19.234 -4.789 1 98.69 108 HIS B CA 1
ATOM 1980 C C . HIS B 1 108 ? -9.875 -20.562 -4.035 1 98.69 108 HIS B C 1
ATOM 1982 O O . HIS B 1 108 ? -10.82 -21.344 -4.191 1 98.69 108 HIS B O 1
ATOM 1988 N N . ARG B 1 109 ? -8.867 -20.828 -3.213 1 98.5 109 ARG B N 1
ATOM 1989 C CA . ARG B 1 109 ? -8.891 -21.969 -2.307 1 98.5 109 ARG B CA 1
ATOM 1990 C C . ARG B 1 109 ? -9.336 -21.547 -0.909 1 98.5 109 ARG B C 1
ATOM 1992 O O . ARG B 1 109 ? -9.891 -22.359 -0.156 1 98.5 109 ARG B O 1
ATOM 1999 N N . GLN B 1 110 ? -9.07 -20.297 -0.575 1 97.69 110 GLN B N 1
ATOM 2000 C CA . GLN B 1 110 ? -9.609 -19.688 0.643 1 97.69 110 GLN B CA 1
ATOM 2001 C C . GLN B 1 110 ? -11.086 -19.359 0.487 1 97.69 110 GLN B C 1
ATOM 2003 O O . GLN B 1 110 ? -11.469 -18.578 -0.378 1 97.69 110 GLN B O 1
ATOM 2008 N N . LYS B 1 111 ? -11.914 -19.891 1.332 1 96.06 111 LYS B N 1
ATOM 2009 C CA . LYS B 1 111 ? -13.359 -19.766 1.191 1 96.06 111 LYS B CA 1
ATOM 2010 C C . LYS B 1 111 ? -13.844 -18.406 1.688 1 96.06 111 LYS B C 1
ATOM 2012 O O . LYS B 1 111 ? -14.766 -17.812 1.12 1 96.06 111 LYS B O 1
ATOM 2017 N N . ASN B 1 112 ? -13.258 -17.969 2.742 1 97.31 112 ASN B N 1
ATOM 2018 C CA . ASN B 1 112 ? -13.617 -16.656 3.275 1 97.31 112 ASN B CA 1
ATOM 2019 C C . ASN B 1 112 ? -12.773 -15.555 2.656 1 97.31 112 ASN B C 1
ATOM 2021 O O . ASN B 1 112 ? -11.805 -15.086 3.266 1 97.31 112 ASN B O 1
ATOM 2025 N N . LEU B 1 113 ? -13.211 -15.023 1.538 1 97.88 113 LEU B N 1
ATOM 2026 C CA . LEU B 1 113 ? -12.414 -14.086 0.761 1 97.88 113 LEU B CA 1
ATOM 2027 C C . LEU B 1 113 ? -12.227 -12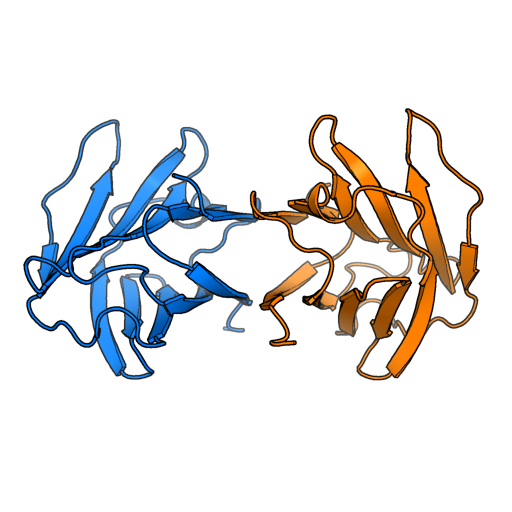.773 1.524 1 97.88 113 LEU B C 1
ATOM 2029 O O . LEU B 1 113 ? -11.164 -12.148 1.434 1 97.88 113 LEU B O 1
ATOM 2033 N N . SER B 1 114 ? -13.219 -12.344 2.297 1 96.69 114 SER B N 1
ATOM 2034 C CA . SER B 1 114 ? -13.133 -11.086 3.031 1 96.69 114 SER B CA 1
ATOM 2035 C C . SER B 1 114 ? -12.055 -11.141 4.105 1 96.69 114 SER B C 1
ATOM 2037 O O . SER B 1 114 ? -11.656 -10.109 4.652 1 96.69 114 SER B O 1
ATOM 2039 N N . SER B 1 115 ? -11.578 -12.375 4.402 1 98.12 115 SER B N 1
ATOM 2040 C CA . SER B 1 115 ? -10.531 -12.523 5.402 1 98.12 115 SER B CA 1
ATOM 2041 C C . SER B 1 115 ? -9.156 -12.219 4.812 1 98.12 115 SER B C 1
ATOM 2043 O O . SER B 1 115 ? -8.172 -12.078 5.551 1 98.12 115 SER B O 1
ATOM 2045 N N . ILE B 1 116 ? -9.055 -12.117 3.514 1 98.56 116 ILE B N 1
ATOM 2046 C CA . ILE B 1 116 ? -7.805 -11.75 2.861 1 98.56 116 ILE B CA 1
ATOM 2047 C C . ILE B 1 116 ? -7.562 -10.25 3.01 1 98.56 116 ILE B C 1
ATOM 2049 O O . ILE B 1 116 ? -8.219 -9.438 2.35 1 98.56 116 ILE B O 1
ATOM 2053 N N . THR B 1 117 ? -6.594 -9.906 3.91 1 98.38 117 THR B N 1
ATOM 2054 C CA . THR B 1 117 ? -6.488 -8.508 4.312 1 98.38 117 THR B CA 1
ATOM 2055 C C . THR B 1 117 ? -5.059 -8.008 4.148 1 98.38 117 THR B C 1
ATOM 2057 O O . THR B 1 117 ? -4.777 -6.828 4.387 1 98.38 117 THR B O 1
ATOM 2060 N N . LYS B 1 118 ? -4.156 -8.898 3.73 1 98.69 118 LYS B N 1
ATOM 2061 C CA . LYS B 1 118 ? -2.748 -8.508 3.777 1 98.69 118 LYS B CA 1
ATOM 2062 C C . LYS B 1 118 ? -2.035 -8.867 2.475 1 98.69 118 LYS B C 1
ATOM 2064 O O . LYS B 1 118 ? -2.244 -9.953 1.926 1 98.69 118 LYS B O 1
ATOM 2069 N N . LEU B 1 119 ? -1.185 -7.98 1.994 1 98.88 119 LEU B N 1
ATOM 2070 C CA . LEU B 1 119 ? -0.265 -8.156 0.875 1 98.88 119 LEU B CA 1
ATOM 2071 C C . LEU B 1 119 ? 1.181 -8.18 1.359 1 98.88 119 LEU B C 1
ATOM 2073 O O . LEU B 1 119 ? 1.585 -7.34 2.166 1 98.88 119 LEU B O 1
ATOM 2077 N N . GLN B 1 120 ? 1.923 -9.156 0.921 1 98.81 120 GLN B N 1
ATOM 2078 C CA . GLN B 1 120 ? 3.352 -9.211 1.21 1 98.81 120 GLN B CA 1
ATOM 2079 C C . GLN B 1 120 ? 4.16 -9.445 -0.062 1 98.81 120 GLN B C 1
ATOM 2081 O O . GLN B 1 120 ? 3.82 -10.312 -0.868 1 98.81 120 GLN B O 1
ATOM 2086 N N . ILE B 1 121 ? 5.121 -8.664 -0.279 1 98.88 121 ILE B N 1
ATOM 2087 C CA . ILE B 1 121 ? 6.09 -8.844 -1.357 1 98.88 121 ILE B CA 1
ATOM 2088 C C . ILE B 1 121 ? 7.465 -9.148 -0.772 1 98.88 121 ILE B C 1
ATOM 2090 O O . ILE B 1 121 ? 7.957 -8.414 0.087 1 98.88 121 ILE B O 1
ATOM 2094 N N . LEU B 1 122 ? 8.086 -10.219 -1.249 1 98.38 122 LEU B N 1
ATOM 2095 C CA . LEU B 1 122 ? 9.312 -10.719 -0.629 1 98.38 122 LEU B CA 1
ATOM 2096 C C . LEU B 1 122 ? 10.367 -11.023 -1.684 1 98.38 122 LEU B C 1
ATOM 2098 O O . LEU B 1 122 ? 10.039 -11.219 -2.857 1 98.38 122 LEU B O 1
ATOM 2102 N N . ASN B 1 123 ? 11.594 -11.07 -1.217 1 97.25 123 ASN B N 1
ATOM 2103 C CA . ASN B 1 123 ? 12.734 -11.641 -1.923 1 97.25 123 ASN B CA 1
ATOM 2104 C C . ASN B 1 123 ? 13.258 -10.688 -2.996 1 97.25 123 ASN B C 1
ATOM 2106 O O . ASN B 1 123 ? 13.43 -9.492 -2.746 1 97.25 123 ASN B O 1
ATOM 2110 N N . ASP B 1 124 ? 13.727 -11.203 -4.129 1 97.5 124 ASP B N 1
ATOM 2111 C CA . ASP B 1 124 ? 14.633 -10.469 -5.016 1 97.5 124 ASP B CA 1
ATOM 2112 C C . ASP B 1 124 ? 13.852 -9.578 -5.98 1 97.5 124 ASP B C 1
ATOM 2114 O O . ASP B 1 124 ? 13.805 -9.844 -7.184 1 97.5 124 ASP B O 1
ATOM 2118 N N . ILE B 1 125 ? 13.352 -8.539 -5.465 1 97.69 125 ILE B N 1
ATOM 2119 C CA . ILE B 1 125 ? 12.641 -7.574 -6.293 1 97.69 125 ILE B CA 1
ATOM 2120 C C . ILE B 1 125 ? 12.891 -6.16 -5.77 1 97.69 125 ILE B C 1
ATOM 2122 O O . ILE B 1 125 ? 12.82 -5.918 -4.562 1 97.69 125 ILE B O 1
ATOM 2126 N N . ASN B 1 126 ? 13.258 -5.281 -6.59 1 96.94 126 ASN B N 1
ATOM 2127 C CA . ASN B 1 126 ? 13.266 -3.844 -6.332 1 96.94 126 ASN B CA 1
ATOM 2128 C C . ASN B 1 126 ? 11.953 -3.195 -6.77 1 96.94 126 ASN B C 1
ATOM 2130 O O . ASN B 1 126 ? 11.641 -3.164 -7.961 1 96.94 126 ASN B O 1
ATOM 2134 N N . ILE B 1 127 ? 11.234 -2.631 -5.828 1 97.88 127 ILE B N 1
ATOM 2135 C CA . ILE B 1 127 ? 9.883 -2.141 -6.086 1 97.88 127 ILE B CA 1
ATOM 2136 C C . ILE B 1 127 ? 9.938 -0.662 -6.461 1 97.88 127 ILE B C 1
ATOM 2138 O O . ILE B 1 127 ? 10.594 0.133 -5.793 1 97.88 127 ILE B O 1
ATOM 2142 N N . CYS B 1 128 ? 9.242 -0.333 -7.562 1 97.5 128 CYS B N 1
ATOM 2143 C CA . CYS B 1 128 ? 9.086 1.058 -7.977 1 97.5 128 CYS B CA 1
ATOM 2144 C C . CYS B 1 128 ? 7.746 1.617 -7.512 1 97.5 128 CYS B C 1
ATOM 2146 O O . CYS B 1 128 ? 7.641 2.803 -7.191 1 97.5 128 CYS B O 1
ATOM 2148 N N . SER B 1 129 ? 6.727 0.727 -7.566 1 98.38 129 SER B N 1
ATOM 2149 C CA . SER B 1 129 ? 5.422 1.21 -7.133 1 98.38 129 SER B CA 1
ATOM 2150 C C . SER B 1 129 ? 4.516 0.056 -6.719 1 98.38 129 SER B C 1
ATOM 2152 O O . SER B 1 129 ? 4.66 -1.063 -7.211 1 98.38 129 SER B O 1
ATOM 2154 N N . VAL B 1 130 ? 3.652 0.268 -5.777 1 98.88 130 VAL B N 1
ATOM 2155 C CA . VAL B 1 130 ? 2.549 -0.602 -5.383 1 98.88 130 VAL B CA 1
ATOM 2156 C C . VAL B 1 130 ? 1.247 0.196 -5.355 1 98.88 130 VAL B C 1
ATOM 2158 O O . VAL B 1 130 ? 1.195 1.293 -4.797 1 98.88 130 VAL B O 1
ATOM 2161 N N . GLU B 1 131 ? 0.243 -0.332 -6.008 1 98.81 131 GLU B N 1
ATOM 2162 C CA . GLU B 1 131 ? -1.079 0.289 -6 1 98.81 131 GLU B CA 1
ATOM 2163 C C . GLU B 1 131 ? -2.16 -0.717 -5.617 1 98.81 131 GLU B C 1
ATOM 2165 O O . GLU B 1 131 ? -2.195 -1.83 -6.145 1 98.81 131 GLU B O 1
ATOM 2170 N N . ILE B 1 132 ? -2.947 -0.378 -4.691 1 98.75 132 ILE B N 1
ATOM 2171 C CA . ILE B 1 132 ? -4.109 -1.154 -4.27 1 98.75 132 ILE B CA 1
ATOM 2172 C C . ILE B 1 132 ? -5.383 -0.351 -4.523 1 98.75 132 ILE B C 1
ATOM 2174 O O . ILE B 1 132 ? -5.555 0.743 -3.97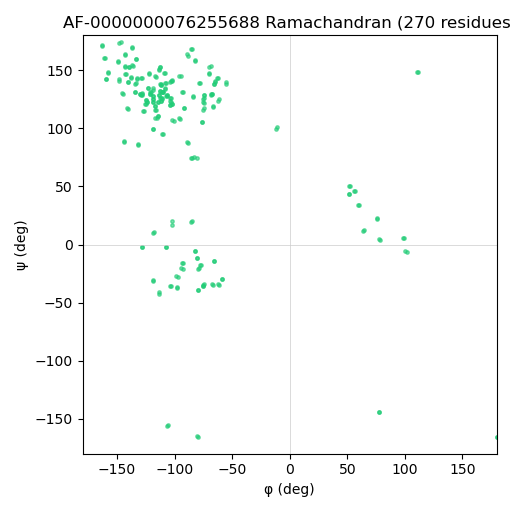9 1 98.75 132 ILE B O 1
ATOM 2178 N N . THR B 1 133 ? -6.285 -0.907 -5.379 1 98.56 133 THR B N 1
ATOM 2179 C CA . THR B 1 133 ? -7.438 -0.137 -5.836 1 98.56 133 THR B CA 1
ATOM 2180 C C . THR B 1 133 ? -8.711 -0.974 -5.762 1 98.56 133 THR B C 1
ATOM 2182 O O . THR B 1 133 ? -8.727 -2.125 -6.203 1 98.56 133 THR B O 1
ATOM 2185 N N . LYS B 1 134 ? -9.742 -0.402 -5.172 1 97.38 134 LYS B N 1
ATOM 2186 C CA . LYS B 1 134 ? -11.078 -0.994 -5.262 1 97.38 134 LYS B CA 1
ATOM 2187 C C . LYS B 1 134 ? -11.688 -0.763 -6.637 1 97.38 134 LYS B C 1
ATOM 2189 O O . LYS B 1 134 ? -11.773 0.375 -7.102 1 97.38 134 LYS B O 1
ATOM 2194 N N . ARG B 1 135 ? -11.984 -1.809 -7.406 1 91.38 135 ARG B N 1
ATOM 2195 C CA . ARG B 1 135 ? -12.531 -1.688 -8.75 1 91.38 135 ARG B CA 1
ATOM 2196 C C . ARG B 1 135 ? -14.047 -1.493 -8.711 1 91.38 135 ARG B C 1
ATOM 2198 O O . ARG B 1 135 ? -14.719 -2.02 -7.82 1 91.38 135 ARG B O 1
ATOM 2205 N N . GLY B 1 136 ? -14.648 -0.357 -8.367 1 64.19 136 GLY B N 1
ATOM 2206 C CA . GLY B 1 136 ? -16.078 -0.158 -8.398 1 64.19 136 GLY B CA 1
ATOM 2207 C C . GLY B 1 136 ? -16.828 -1.277 -9.109 1 64.19 136 GLY B C 1
ATOM 2208 O O . GLY B 1 136 ? -16.422 -1.722 -10.18 1 64.19 136 GLY B O 1
ATOM 2209 N N . LEU B 1 137 ? -17.453 -2.232 -8.375 1 46.19 137 LEU B N 1
ATOM 2210 C CA . LEU B 1 137 ? -18.453 -3.068 -9.047 1 46.19 137 LEU B CA 1
ATOM 2211 C C . LEU B 1 137 ? -19.484 -2.213 -9.781 1 46.19 137 LEU B C 1
ATOM 2213 O O . LEU B 1 137 ? -19.75 -1.082 -9.375 1 46.19 137 LEU B O 1
#

InterPro domains:
  IPR001079 Galectin, carbohydrate recognition domain [PF00337] (4-132)
  IPR001079 Galectin, carbohydrate recognition domain [PS51304] (4-133)
  IPR001079 Galectin, carbohydrate recognition domain [SM00276] (2-133)
  IPR001079 Galectin, carbohydrate recognition domain [SM00908] (8-132)
  IPR001079 Galectin, carbohydrate recognition domain [cd00070] (9-131)
  IPR013320 Concanavalin A-like lectin/glucanase domain superfamily [SSF49899] (4-133)
  IPR044156 Galectin-like [PTHR11346] (4-132)

Sequence (274 aa):
CLQFEALHPEGICPGWSIVVKGETSSSSSMFEINLLSDPGDQIALHFNPRFSSSRIVCNSFLNSHWGQEEVNNTFPFKAKEPFQVEIYSDQDYFHIFINENKVLQYKHRQKNLSSITKLQILNDINICSVEITKRGLCLQFEALHPEGICPGWSIVVKGETSSSSSMFEINLLSDPGDQIALHFNPRFSSSRIVCNSFLNSHWGQEEVNNTFPFKAKEPFQVEIYSDQDYFHIFINENKVLQYKHRQKNLSSITKLQILNDINICSVEITKRGL

Secondary structure (DSSP, 8-state):
-EEEEEE-TT-S-SSEEEEEEEE-SSTT-BEEEEEEETTTTEEEEEEEEETTTTEEEEEEEETTEE-PPEEE------TTS-EEEEEEE-SSEEEEEETTEEEEEEE---S-GGGEEEEEEEES-EEEEEEEEE---/-EEEEEE-TT-S-SSEEEEEEEE-SSTT-BEEEEEEETTTTEEEEEEEEETTTTEEEEEEEETTEE-PPEEE------TTS-EEEEEEE-SSEEEEEETTEEEEEEE---S-GGGEEEEEEEES-EEEEEEEEE---

Solvent-accessible surface area (backbone atoms only — not comparable to full-atom values): 13743 Å² total; per-residue (Å²): 94,79,50,34,36,37,40,26,74,84,30,60,31,57,40,20,36,38,39,40,29,30,30,32,82,41,66,69,26,40,33,37,45,34,36,21,22,60,84,85,64,30,29,50,36,36,41,33,49,32,48,70,77,44,32,30,39,34,35,30,33,55,95,90,37,74,57,78,73,42,78,38,72,76,52,95,75,53,67,62,37,81,50,37,43,33,44,33,29,51,97,58,34,38,39,36,24,49,72,90,36,82,74,52,70,45,71,63,74,51,83,65,44,54,31,26,22,34,42,38,32,33,45,39,53,50,76,40,32,43,34,42,33,55,54,80,128,94,79,51,36,37,37,39,24,75,84,30,60,30,58,40,20,36,37,38,41,30,30,28,32,81,40,66,69,26,40,33,39,45,33,35,22,22,59,84,85,65,30,29,50,36,35,40,34,48,31,47,71,76,42,30,31,40,34,35,32,33,56,95,89,36,73,57,78,72,44,78,39,70,76,55,96,73,54,66,61,36,80,49,37,42,33,45,34,29,52,95,58,33,38,38,34,24,48,72,87,36,82,73,51,71,44,70,64,75,52,83,63,42,54,32,26,21,32,42,38,33,33,44,39,54,48,77,40,30,42,34,42,32,54,53,79,128